Protein AF-A0A7S1CE15-F1 (afdb_monomer_lite)

Structure (mmCIF, N/CA/C/O backbone):
data_AF-A0A7S1CE15-F1
#
_entry.id   AF-A0A7S1CE15-F1
#
loop_
_atom_site.group_PDB
_atom_site.id
_atom_site.type_symbol
_atom_site.label_atom_id
_atom_site.label_alt_id
_atom_site.label_comp_id
_atom_site.label_asym_id
_atom_site.label_entity_id
_atom_site.label_seq_id
_atom_site.pdbx_PDB_ins_code
_atom_site.Cartn_x
_atom_site.Cartn_y
_atom_site.Cartn_z
_atom_site.occupancy
_atom_site.B_iso_or_equiv
_atom_site.auth_seq_id
_atom_site.auth_comp_id
_atom_site.auth_asym_id
_atom_site.auth_atom_id
_atom_site.pdbx_PDB_model_num
ATOM 1 N N . LEU A 1 1 ? -23.635 2.888 24.380 1.00 40.16 1 LEU A N 1
ATOM 2 C CA . LEU A 1 1 ? -22.365 2.913 23.641 1.00 40.16 1 LEU A CA 1
ATOM 3 C C . LEU A 1 1 ? -21.273 3.318 24.627 1.00 40.16 1 LEU A C 1
ATOM 5 O O . LEU A 1 1 ? -21.551 4.193 25.440 1.00 40.16 1 LEU A O 1
ATOM 9 N N . PRO A 1 2 ? -20.103 2.664 24.667 1.00 43.25 2 PRO A N 1
ATOM 10 C CA . PRO A 1 2 ? -18.943 3.210 25.354 1.00 43.25 2 PRO A CA 1
ATOM 11 C C . PRO A 1 2 ? -18.282 4.180 24.371 1.00 43.25 2 PRO A C 1
ATOM 13 O O . PRO A 1 2 ? -17.493 3.779 23.522 1.00 43.25 2 PRO A O 1
ATOM 16 N N . ASP A 1 3 ? -18.730 5.431 24.392 1.00 50.44 3 ASP A N 1
ATOM 17 C CA . ASP A 1 3 ? -18.381 6.410 23.368 1.00 50.44 3 ASP A CA 1
ATOM 18 C C . ASP A 1 3 ? -16.941 6.899 23.560 1.00 50.44 3 ASP A C 1
ATOM 20 O O . ASP A 1 3 ? -16.650 7.726 24.427 1.00 50.44 3 ASP A O 1
ATOM 24 N N . GLY A 1 4 ? -16.042 6.408 22.702 1.00 57.66 4 GLY A N 1
ATOM 25 C CA . GLY A 1 4 ? -14.847 7.153 22.318 1.00 57.66 4 GLY A CA 1
ATOM 26 C C . GLY A 1 4 ? -15.248 8.566 21.887 1.00 57.66 4 GLY A C 1
ATOM 27 O O . GLY A 1 4 ? -16.384 8.796 21.463 1.00 57.66 4 GLY A O 1
ATOM 28 N N . SER A 1 5 ? -14.348 9.537 22.069 1.00 67.44 5 SER A N 1
ATOM 29 C CA . SER A 1 5 ? -14.689 10.960 21.939 1.00 67.44 5 SER A CA 1
ATOM 30 C C . SER A 1 5 ? -15.532 11.239 20.676 1.00 67.44 5 SER A C 1
ATOM 32 O O . SER A 1 5 ? -15.203 10.734 19.598 1.00 67.44 5 SER A O 1
ATOM 34 N N . PRO A 1 6 ? -16.613 12.037 20.764 1.00 75.44 6 PRO A N 1
ATOM 35 C CA . PRO A 1 6 ? -17.570 12.209 19.664 1.00 75.44 6 PRO A CA 1
ATOM 36 C C . PRO A 1 6 ? -16.921 12.714 18.364 1.00 75.44 6 PRO A C 1
ATOM 38 O O . PRO A 1 6 ? -17.433 12.450 17.277 1.00 75.44 6 PRO A O 1
ATOM 41 N N . GLY A 1 7 ? -15.770 13.390 18.465 1.00 80.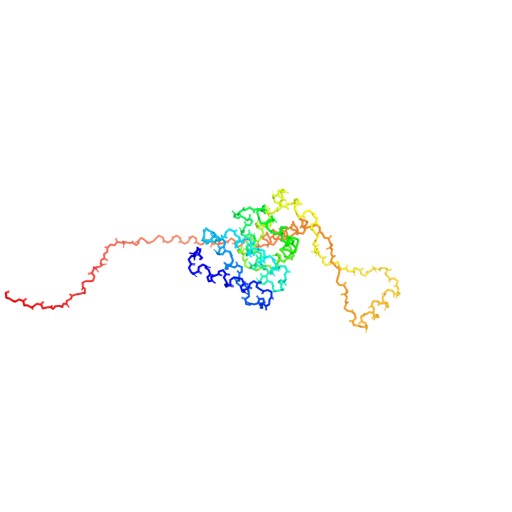44 7 GLY A N 1
ATOM 42 C CA . GLY A 1 7 ? -14.956 13.787 17.317 1.00 80.44 7 GLY A CA 1
ATOM 43 C C . GLY A 1 7 ? -14.315 12.606 16.582 1.00 80.44 7 GLY A C 1
ATOM 44 O O . GLY A 1 7 ? -14.410 12.538 15.360 1.00 80.44 7 GLY A O 1
ATOM 45 N N . VAL A 1 8 ? -13.725 11.643 17.299 1.00 83.44 8 VAL A N 1
ATOM 46 C CA . VAL A 1 8 ? -13.107 10.449 16.689 1.00 83.44 8 VAL A CA 1
ATOM 47 C C . VAL A 1 8 ? -14.162 9.615 15.966 1.00 83.44 8 VAL A C 1
ATOM 49 O O . VAL A 1 8 ? -13.962 9.247 14.812 1.00 83.44 8 VAL A O 1
ATOM 52 N N . SER A 1 9 ? -15.330 9.413 16.576 1.00 83.50 9 SER A N 1
ATOM 53 C CA . SER A 1 9 ? -16.442 8.690 15.945 1.00 83.50 9 SER A CA 1
ATOM 54 C C . SER A 1 9 ? -16.933 9.361 14.652 1.00 83.50 9 SER A C 1
ATOM 56 O O . SER A 1 9 ? -17.294 8.677 13.695 1.00 83.50 9 SER A O 1
ATOM 58 N N . ALA A 1 10 ? -16.924 10.696 14.579 1.00 87.12 10 ALA A N 1
ATOM 59 C CA . ALA A 1 10 ? -17.257 11.419 13.351 1.00 87.12 10 ALA A CA 1
ATOM 60 C C . ALA A 1 10 ? -16.182 11.248 12.263 1.00 87.12 10 ALA A C 1
ATOM 62 O O . ALA A 1 10 ? -16.521 11.065 11.093 1.00 87.12 10 ALA A O 1
ATOM 63 N N . LEU A 1 11 ? -14.901 11.266 12.644 1.00 89.06 11 LEU A N 1
ATOM 64 C CA . LEU A 1 11 ? -13.782 11.052 11.724 1.00 89.06 11 LEU A CA 1
ATOM 65 C C . LEU A 1 11 ? -13.752 9.621 11.171 1.00 89.06 11 LEU A C 1
ATOM 67 O O . LEU A 1 11 ? -13.510 9.450 9.980 1.00 89.06 11 LEU A O 1
ATOM 71 N N . VAL A 1 12 ? -14.062 8.613 11.992 1.00 88.38 12 VAL A N 1
ATOM 72 C CA . VAL A 1 12 ? -14.203 7.216 11.541 1.00 88.38 12 VAL A CA 1
ATOM 73 C C . VAL A 1 12 ? -15.294 7.108 10.479 1.00 88.38 12 VAL A C 1
ATOM 75 O O . VAL A 1 12 ? -15.040 6.594 9.395 1.00 88.38 12 VAL A O 1
ATOM 78 N N . ARG A 1 13 ? -16.477 7.684 10.725 1.00 88.75 13 ARG A N 1
ATOM 79 C CA . ARG A 1 13 ? -17.574 7.688 9.740 1.00 88.75 13 ARG A CA 1
ATOM 80 C C . ARG A 1 13 ? -17.209 8.424 8.452 1.00 88.75 13 ARG A C 1
ATOM 82 O O . ARG A 1 13 ? -17.647 8.029 7.375 1.00 88.75 13 ARG A O 1
ATOM 89 N N . ALA A 1 14 ? -16.429 9.500 8.550 1.00 89.50 14 ALA A N 1
ATOM 90 C CA . ALA A 1 14 ? -15.925 10.206 7.377 1.00 89.50 14 ALA A CA 1
ATOM 91 C C . ALA A 1 14 ? -14.937 9.336 6.585 1.00 89.50 14 ALA A C 1
ATOM 93 O O . ALA A 1 14 ? -15.037 9.273 5.362 1.00 89.50 14 ALA A O 1
ATOM 94 N N . ALA A 1 15 ? -14.027 8.632 7.264 1.00 90.38 15 ALA A N 1
ATOM 95 C CA . ALA A 1 15 ? -13.105 7.698 6.626 1.00 90.38 15 ALA A CA 1
ATOM 96 C C . ALA A 1 15 ? -13.857 6.551 5.934 1.00 90.38 15 ALA A C 1
ATOM 98 O O . ALA A 1 15 ? -13.608 6.293 4.761 1.00 90.38 15 ALA A O 1
ATOM 99 N N . GLU A 1 16 ? -14.827 5.926 6.604 1.00 90.06 16 GLU A N 1
ATOM 100 C CA . GLU A 1 16 ? -15.683 4.885 6.016 1.00 90.06 16 GLU A CA 1
ATOM 101 C C . GLU A 1 16 ? -16.404 5.380 4.757 1.00 90.06 16 GLU A C 1
ATOM 103 O O . GLU A 1 16 ? -16.381 4.706 3.728 1.00 90.06 16 GLU A O 1
ATOM 108 N N . ALA A 1 17 ? -16.987 6.582 4.806 1.00 89.44 17 ALA A N 1
ATOM 109 C CA . ALA A 1 17 ? -17.670 7.167 3.659 1.00 89.44 17 ALA A CA 1
ATOM 110 C C . ALA A 1 17 ? -16.717 7.429 2.484 1.00 89.44 17 ALA A C 1
ATOM 112 O O . ALA A 1 17 ? -17.087 7.171 1.346 1.00 89.44 17 ALA A O 1
ATOM 113 N N . LEU A 1 18 ? -15.500 7.920 2.740 1.00 90.56 18 LEU A N 1
ATOM 114 C CA . LEU A 1 18 ? -14.502 8.188 1.697 1.00 90.56 18 LEU A CA 1
ATOM 115 C C . LEU A 1 18 ? -13.893 6.910 1.105 1.00 90.56 18 LEU A C 1
ATOM 117 O O . LEU A 1 18 ? -13.485 6.905 -0.055 1.00 90.56 18 LEU A O 1
ATOM 121 N N . LEU A 1 19 ? -13.821 5.835 1.891 1.00 90.31 19 LEU A N 1
ATOM 122 C CA . LEU A 1 19 ? -13.321 4.534 1.450 1.00 90.31 19 LEU A CA 1
ATOM 123 C C . LEU A 1 19 ? -14.379 3.705 0.707 1.00 90.31 19 LEU A C 1
ATOM 125 O O . LEU A 1 19 ? -14.021 2.720 0.061 1.00 90.31 19 LEU A O 1
ATOM 129 N N . ASP A 1 20 ? -15.654 4.102 0.747 1.00 88.50 20 ASP A N 1
ATOM 130 C CA . ASP A 1 20 ? -16.732 3.439 0.011 1.00 88.50 20 ASP A CA 1
ATOM 131 C C . ASP A 1 20 ? -16.433 3.446 -1.502 1.00 88.50 20 ASP A C 1
ATOM 133 O O . ASP A 1 20 ? -16.279 4.529 -2.075 1.00 88.50 20 ASP A O 1
ATOM 137 N N . PRO A 1 21 ? -16.370 2.280 -2.183 1.00 83.69 21 PRO A N 1
ATOM 138 C CA . PRO A 1 21 ? -16.185 2.156 -3.634 1.00 83.69 21 PRO A CA 1
ATOM 139 C C . PRO A 1 21 ? -17.112 3.036 -4.490 1.00 83.69 21 PRO A C 1
ATOM 141 O O . PRO A 1 21 ? -16.742 3.406 -5.604 1.00 83.69 21 PRO A O 1
ATOM 144 N N . ALA A 1 22 ? -18.300 3.390 -3.990 1.00 85.50 22 ALA A N 1
ATOM 145 C CA . ALA A 1 22 ? -19.258 4.251 -4.677 1.00 85.50 22 ALA A CA 1
ATOM 146 C C . ALA A 1 22 ? -18.824 5.728 -4.745 1.00 85.50 22 ALA A C 1
ATOM 148 O O . ALA A 1 22 ? -19.318 6.466 -5.600 1.00 85.50 22 ALA A O 1
ATOM 149 N N . GLN A 1 23 ? -17.907 6.173 -3.878 1.00 88.06 23 GLN A N 1
ATOM 150 C CA . GLN A 1 23 ? -17.351 7.526 -3.945 1.00 88.06 23 GLN A CA 1
ATOM 151 C C . GLN A 1 23 ? -16.351 7.679 -5.091 1.00 88.06 23 GLN A C 1
ATOM 153 O O . GLN A 1 23 ? -15.665 6.730 -5.484 1.00 88.06 23 GLN A O 1
ATOM 158 N N . SER A 1 24 ? -16.230 8.901 -5.612 1.00 87.88 24 SER A N 1
ATOM 159 C CA . SER A 1 24 ? -15.259 9.216 -6.661 1.00 87.88 24 SER A CA 1
ATOM 160 C C . SER A 1 24 ? -13.823 9.178 -6.127 1.00 87.88 24 SER A C 1
ATOM 162 O O . SER A 1 24 ? -13.561 9.573 -4.992 1.00 87.88 24 SER A O 1
ATOM 164 N N . ASP A 1 25 ? -12.873 8.745 -6.964 1.00 87.19 25 ASP A N 1
ATOM 165 C CA . ASP A 1 25 ? -11.451 8.699 -6.582 1.00 87.19 25 ASP A CA 1
ATOM 166 C C . ASP A 1 25 ? -10.909 10.077 -6.172 1.00 87.19 25 ASP A C 1
ATOM 168 O O . ASP A 1 25 ? -10.082 10.168 -5.272 1.00 87.19 25 ASP A O 1
ATOM 172 N N . VAL A 1 26 ? -11.419 11.145 -6.794 1.00 86.62 26 VAL A N 1
ATOM 173 C CA . VAL A 1 26 ? -11.046 12.535 -6.487 1.00 86.62 26 VAL A CA 1
ATOM 174 C C . VAL A 1 26 ? -11.489 12.928 -5.077 1.00 86.62 26 VAL A C 1
ATOM 176 O O . VAL A 1 26 ? -10.737 13.562 -4.346 1.00 86.62 26 VAL A O 1
ATOM 179 N N . ALA A 1 27 ? -12.696 12.531 -4.657 1.00 84.00 27 ALA A N 1
ATOM 180 C CA . ALA A 1 27 ? -13.169 12.813 -3.303 1.00 84.00 27 ALA A CA 1
ATOM 181 C C . ALA A 1 27 ? -12.346 12.058 -2.245 1.00 84.00 27 ALA A C 1
ATOM 183 O O . ALA A 1 27 ? -12.121 12.573 -1.152 1.00 84.00 27 ALA A O 1
ATOM 184 N N . ALA A 1 28 ? -11.875 10.856 -2.582 1.00 87.56 28 ALA A N 1
ATOM 185 C CA . ALA A 1 28 ? -11.118 9.990 -1.687 1.00 87.56 28 ALA A CA 1
ATOM 186 C C . ALA A 1 28 ? -9.602 10.264 -1.673 1.00 87.56 28 ALA A C 1
ATOM 188 O O . ALA A 1 28 ? -8.892 9.643 -0.885 1.00 87.56 28 ALA A O 1
ATOM 189 N N . GLU A 1 29 ? -9.077 11.175 -2.499 1.00 85.25 29 GLU A N 1
ATOM 190 C CA . GLU A 1 29 ? -7.630 11.370 -2.690 1.00 85.25 29 GLU A CA 1
ATOM 191 C C . GLU A 1 29 ? -6.873 11.620 -1.372 1.00 85.25 29 GLU A C 1
ATOM 193 O O . GLU A 1 29 ? -5.793 11.075 -1.146 1.00 85.25 29 GLU A O 1
ATOM 198 N N . TYR A 1 30 ? -7.476 12.358 -0.437 1.00 84.44 30 TYR A N 1
ATOM 199 C CA . TYR A 1 30 ? -6.891 12.632 0.882 1.00 84.44 30 TYR A CA 1
ATOM 200 C C . TYR A 1 30 ? -7.336 11.666 1.989 1.00 84.44 30 TYR A C 1
ATOM 202 O O . TYR A 1 30 ? -6.909 11.815 3.137 1.00 84.44 30 TYR A O 1
ATOM 210 N N . ALA A 1 31 ? -8.145 10.653 1.665 1.00 89.56 31 ALA A N 1
ATOM 211 C CA . ALA A 1 31 ? -8.621 9.666 2.632 1.00 89.56 31 ALA A CA 1
ATOM 212 C C . ALA A 1 31 ? -7.459 8.913 3.292 1.00 89.56 31 ALA A C 1
ATOM 214 O O . ALA A 1 31 ? -7.523 8.631 4.485 1.00 89.56 31 ALA A O 1
ATOM 215 N N . GLY A 1 32 ? -6.362 8.670 2.563 1.00 88.12 32 GLY A N 1
ATOM 216 C CA . GLY A 1 32 ? -5.171 8.025 3.115 1.00 88.12 32 GLY A CA 1
ATOM 217 C C . GLY A 1 32 ? -4.585 8.777 4.314 1.00 88.12 32 GLY A C 1
ATOM 218 O O . GLY A 1 32 ? -4.336 8.182 5.360 1.00 88.12 32 GLY A O 1
ATOM 219 N N . LYS A 1 33 ? -4.457 10.106 4.228 1.00 89.00 33 LYS A N 1
ATOM 220 C CA . LYS A 1 33 ? -3.941 10.925 5.340 1.00 89.00 33 LYS A CA 1
ATOM 221 C C . LYS A 1 33 ? -4.862 10.891 6.560 1.00 89.00 33 LYS A C 1
ATOM 223 O O . LYS A 1 33 ? -4.370 10.831 7.684 1.00 89.00 33 LYS A O 1
ATOM 228 N N . LEU A 1 34 ? -6.180 10.893 6.343 1.00 90.75 34 LEU A N 1
ATOM 229 C CA . LEU A 1 34 ? -7.163 10.770 7.422 1.00 90.75 34 LEU A CA 1
ATOM 230 C C . LEU A 1 34 ? -7.070 9.402 8.108 1.00 90.75 34 LEU A C 1
ATOM 232 O O . LEU A 1 34 ? -6.983 9.344 9.332 1.00 90.75 34 LEU A O 1
ATOM 236 N N . VAL A 1 35 ? -7.049 8.318 7.328 1.00 90.44 35 VAL A N 1
ATOM 237 C CA . VAL A 1 35 ? -6.892 6.954 7.853 1.00 90.44 35 VAL A CA 1
ATOM 238 C C . VAL A 1 35 ? -5.596 6.858 8.648 1.00 90.44 35 VAL A C 1
ATOM 240 O O . VAL A 1 35 ? -5.619 6.422 9.793 1.00 90.44 35 VAL A O 1
ATOM 243 N N . LEU A 1 36 ? -4.477 7.335 8.100 1.00 89.81 36 LEU A N 1
ATOM 244 C CA . LEU A 1 36 ? -3.193 7.293 8.792 1.00 89.81 36 LEU A CA 1
ATOM 245 C C . LEU A 1 36 ? -3.217 8.075 10.110 1.00 89.81 36 LEU A C 1
ATOM 247 O O . LEU A 1 36 ? -2.713 7.579 11.117 1.00 89.81 36 LEU A O 1
ATOM 251 N N . ALA A 1 37 ? -3.821 9.265 10.134 1.00 88.44 37 ALA A N 1
ATOM 252 C CA . ALA A 1 37 ? -3.972 10.046 11.359 1.00 88.44 37 ALA A CA 1
ATOM 253 C C . ALA A 1 37 ? -4.819 9.304 12.406 1.00 88.44 37 ALA A C 1
ATOM 255 O O . ALA A 1 37 ? -4.443 9.260 13.575 1.00 88.44 37 ALA A O 1
ATOM 256 N N . LEU A 1 38 ? -5.912 8.657 11.991 1.00 87.69 38 LEU A N 1
ATOM 257 C CA . LEU A 1 38 ? -6.743 7.847 12.884 1.00 87.69 38 LEU A CA 1
ATOM 258 C C . LEU A 1 38 ? -5.974 6.656 13.464 1.00 87.69 38 LEU A C 1
ATOM 260 O O . LEU A 1 38 ? -6.040 6.424 14.668 1.00 87.69 38 LEU A O 1
ATOM 264 N N . VAL A 1 39 ? -5.203 5.940 12.641 1.00 85.94 39 VAL A N 1
ATOM 265 C CA . VAL A 1 39 ? -4.422 4.786 13.113 1.00 85.94 39 VAL A CA 1
ATOM 266 C C . VAL A 1 39 ? -3.254 5.201 14.006 1.00 85.94 39 VAL A C 1
ATOM 268 O O . VAL A 1 39 ? -2.939 4.504 14.958 1.00 85.94 39 VAL A O 1
ATOM 271 N N . THR A 1 40 ? -2.598 6.325 13.733 1.00 83.50 40 THR A N 1
ATOM 272 C CA . THR A 1 40 ? -1.384 6.712 14.476 1.00 83.50 40 THR A CA 1
ATOM 273 C C . THR A 1 40 ? -1.666 7.537 15.724 1.00 83.50 40 THR A C 1
ATOM 275 O O . THR A 1 40 ? -0.926 7.428 16.696 1.00 83.50 40 THR A O 1
ATOM 278 N N . GLN A 1 41 ? -2.713 8.365 15.714 1.00 85.06 41 GLN A N 1
ATOM 279 C CA . GLN A 1 41 ? -2.989 9.322 16.793 1.00 85.06 41 GLN A CA 1
ATOM 280 C C . GLN A 1 41 ? -4.226 8.962 17.613 1.00 85.06 41 GLN A C 1
ATOM 282 O O . GLN A 1 41 ? -4.358 9.425 18.743 1.00 85.06 41 GLN A O 1
ATOM 287 N N . ALA A 1 42 ? -5.142 8.164 17.059 1.00 81.56 42 ALA A N 1
ATOM 288 C CA . ALA A 1 42 ? -6.400 7.817 17.714 1.00 81.56 42 ALA A CA 1
ATOM 289 C C . ALA A 1 42 ? -6.576 6.310 17.949 1.00 81.56 42 ALA A C 1
ATOM 291 O O . ALA A 1 42 ? -7.644 5.922 18.413 1.00 81.56 42 ALA A O 1
ATOM 292 N N . ALA A 1 43 ? -5.563 5.470 17.692 1.00 78.38 43 ALA A N 1
ATOM 293 C CA . ALA A 1 43 ? -5.665 4.016 17.872 1.00 78.38 43 ALA A CA 1
ATOM 294 C C . ALA A 1 43 ? -6.165 3.613 19.266 1.00 78.38 43 ALA A C 1
ATOM 296 O O . ALA A 1 43 ? -7.070 2.791 19.360 1.00 78.38 43 ALA A O 1
ATOM 297 N N . ASP A 1 44 ? -5.661 4.245 20.330 1.00 81.69 44 ASP A N 1
ATOM 298 C CA . ASP A 1 44 ? -6.069 3.942 21.712 1.00 81.69 44 ASP A CA 1
ATOM 299 C C . ASP A 1 44 ? -7.534 4.306 22.010 1.00 81.69 44 ASP A C 1
ATOM 301 O O . ASP A 1 44 ? -8.143 3.781 22.942 1.00 81.69 44 ASP A O 1
ATOM 305 N N . ALA A 1 45 ? -8.106 5.226 21.229 1.00 81.00 45 ALA A N 1
ATOM 306 C CA . ALA A 1 45 ? -9.494 5.658 21.347 1.00 81.00 45 ALA A CA 1
ATOM 307 C C . ALA A 1 45 ? -10.446 4.863 20.438 1.00 81.00 45 ALA A C 1
ATOM 309 O O . ALA A 1 45 ? -11.664 5.043 20.533 1.00 81.00 45 ALA A O 1
ATOM 310 N N . LEU A 1 46 ? -9.913 4.018 19.549 1.00 79.44 46 LEU A N 1
ATOM 311 C CA . LEU A 1 46 ? -10.698 3.199 18.638 1.00 79.44 46 LEU A CA 1
ATOM 312 C C . LEU A 1 46 ? -11.018 1.837 19.271 1.00 79.44 46 LEU A C 1
ATOM 314 O O . LEU A 1 46 ? -10.166 1.226 19.916 1.00 79.44 46 LEU A O 1
ATOM 318 N N . PRO A 1 47 ? -12.236 1.314 19.060 1.00 81.38 47 PRO A N 1
ATOM 319 C CA . PRO A 1 47 ? -12.531 -0.082 19.349 1.00 81.38 47 PRO A CA 1
ATOM 320 C C . PRO A 1 47 ? -11.585 -1.021 18.583 1.00 81.38 47 PRO A C 1
ATOM 322 O O . PRO A 1 47 ? -11.204 -0.744 17.442 1.00 81.38 47 PRO A O 1
ATOM 325 N N . ALA A 1 48 ? -11.224 -2.149 19.201 1.00 78.81 48 ALA A N 1
ATOM 326 C CA . ALA A 1 48 ? -10.224 -3.079 18.665 1.00 78.81 48 ALA A CA 1
ATOM 327 C C . ALA A 1 48 ? -10.585 -3.668 17.285 1.00 78.81 48 ALA A C 1
ATOM 329 O O . ALA A 1 48 ? -9.702 -4.072 16.534 1.00 78.81 48 ALA A O 1
ATOM 330 N N . ASP A 1 49 ? -11.872 -3.719 16.949 1.00 84.31 49 ASP A N 1
ATOM 331 C CA . ASP A 1 49 ? -12.422 -4.211 15.685 1.00 84.31 49 ASP A CA 1
ATOM 332 C C . ASP A 1 49 ? -12.462 -3.148 14.574 1.00 84.31 49 ASP 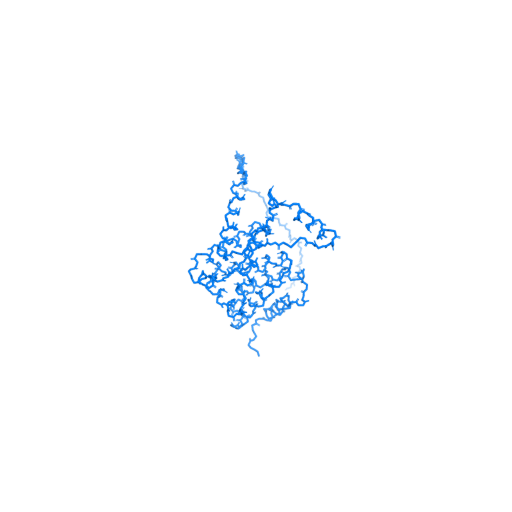A C 1
ATOM 334 O O . ASP A 1 49 ? -12.376 -3.488 13.392 1.00 84.31 49 ASP A O 1
ATOM 338 N N . VAL A 1 50 ? -12.528 -1.863 14.932 1.00 86.56 50 VAL A N 1
ATOM 339 C CA . VAL A 1 50 ? -12.636 -0.757 13.965 1.00 86.56 50 VAL A CA 1
ATOM 340 C C . VAL A 1 50 ? -11.340 -0.568 13.183 1.00 86.56 50 VAL A C 1
ATOM 342 O O . VAL A 1 50 ? -11.374 -0.315 11.980 1.00 86.56 50 VAL A O 1
ATOM 345 N N . LEU A 1 51 ? -10.187 -0.720 13.837 1.00 85.88 51 LEU A N 1
ATOM 346 C CA . LEU A 1 51 ? -8.895 -0.525 13.185 1.00 85.88 51 LEU A CA 1
ATOM 347 C C . LEU A 1 51 ? -8.649 -1.549 12.052 1.00 85.88 51 LEU A C 1
ATOM 349 O O . LEU A 1 51 ? -8.421 -1.115 10.919 1.00 85.88 51 LEU A O 1
ATOM 353 N N . PRO A 1 52 ? -8.741 -2.877 12.281 1.00 89.88 52 PRO A N 1
ATOM 354 C CA . PRO A 1 52 ? -8.628 -3.860 11.205 1.00 89.88 52 PRO A CA 1
ATOM 355 C C . PRO A 1 52 ? -9.656 -3.645 10.091 1.00 89.88 52 PRO A C 1
ATOM 357 O O . PRO A 1 52 ? -9.290 -3.705 8.919 1.00 89.88 52 PRO A O 1
ATOM 360 N N . ALA A 1 53 ? -10.912 -3.329 10.431 1.00 90.94 53 ALA A N 1
ATOM 361 C CA . ALA A 1 53 ? -11.961 -3.074 9.443 1.00 90.94 53 ALA A CA 1
ATOM 362 C C . ALA A 1 53 ? -11.635 -1.864 8.549 1.00 90.94 53 ALA A C 1
ATOM 364 O O . ALA A 1 53 ? -11.796 -1.926 7.329 1.00 90.94 53 ALA A O 1
ATOM 365 N N . MET A 1 54 ? -11.106 -0.785 9.129 1.00 91.38 54 MET A N 1
ATOM 366 C CA . MET A 1 54 ? -10.692 0.404 8.383 1.00 91.38 54 MET A CA 1
ATOM 367 C C . MET A 1 54 ? -9.500 0.115 7.460 1.00 91.38 54 MET A C 1
ATOM 369 O O . MET A 1 54 ? -9.482 0.576 6.319 1.00 91.38 54 MET A O 1
ATOM 373 N N . LEU A 1 55 ? -8.523 -0.679 7.912 1.00 92.19 55 LEU A N 1
ATOM 374 C CA . LEU A 1 55 ? -7.391 -1.097 7.076 1.00 92.19 55 LEU A CA 1
ATOM 375 C C . LEU A 1 55 ? -7.828 -2.005 5.923 1.00 92.19 55 LEU A C 1
ATOM 377 O O . LEU A 1 55 ? -7.346 -1.850 4.802 1.00 92.19 55 LEU A O 1
ATOM 381 N N . GLN A 1 56 ? -8.773 -2.911 6.169 1.00 94.25 56 GLN A N 1
ATOM 382 C CA . GLN A 1 56 ? -9.369 -3.745 5.126 1.00 94.25 56 GLN A CA 1
ATOM 383 C C . GLN A 1 56 ? -10.145 -2.898 4.112 1.00 94.25 56 GLN A C 1
ATOM 385 O O . GLN A 1 56 ? -9.969 -3.078 2.909 1.00 94.25 56 GLN A O 1
ATOM 390 N N . ALA A 1 57 ? -10.933 -1.919 4.567 1.00 93.44 57 ALA A N 1
ATOM 391 C CA . ALA A 1 57 ? -11.623 -0.981 3.683 1.00 93.44 57 ALA A CA 1
ATOM 392 C C . ALA A 1 57 ? -10.633 -0.160 2.838 1.00 93.44 57 ALA A C 1
ATOM 394 O O . ALA A 1 57 ? -10.809 -0.035 1.625 1.00 93.44 57 ALA A O 1
ATOM 395 N N . ALA A 1 58 ? -9.545 0.329 3.442 1.00 94.56 58 ALA A N 1
ATOM 396 C CA . ALA A 1 58 ? -8.477 1.025 2.727 1.00 94.56 58 ALA A CA 1
ATOM 397 C C . ALA A 1 58 ? -7.790 0.119 1.693 1.00 94.56 58 ALA A C 1
ATOM 399 O O . ALA A 1 58 ? -7.499 0.565 0.582 1.00 94.56 58 ALA A O 1
ATOM 400 N N . GLY A 1 59 ? -7.577 -1.158 2.020 1.00 95.12 59 GLY A N 1
ATOM 401 C CA . GLY A 1 59 ? -6.973 -2.143 1.122 1.00 95.12 59 GLY A CA 1
ATOM 402 C C . GLY A 1 59 ? -7.882 -2.474 -0.060 1.00 95.12 59 GLY A C 1
ATOM 403 O O . GLY A 1 59 ? -7.433 -2.474 -1.205 1.00 95.12 59 GLY A O 1
ATOM 404 N N . ALA A 1 60 ? -9.176 -2.669 0.195 1.00 94.81 60 ALA A N 1
ATOM 405 C CA . ALA A 1 60 ? -10.182 -2.876 -0.841 1.00 94.81 60 ALA A CA 1
ATOM 406 C C . ALA A 1 60 ? -10.293 -1.650 -1.758 1.00 94.81 60 ALA A C 1
ATOM 408 O O . ALA A 1 60 ? -10.313 -1.781 -2.987 1.00 94.81 60 ALA A O 1
ATOM 409 N N . ARG A 1 61 ? -10.283 -0.444 -1.176 1.00 94.31 61 ARG A N 1
ATOM 410 C CA . ARG A 1 61 ? -10.300 0.796 -1.951 1.00 94.31 61 ARG A CA 1
ATOM 411 C C . ARG A 1 61 ? -9.050 0.918 -2.817 1.00 94.31 61 ARG A C 1
ATOM 413 O O . ARG A 1 61 ? -9.190 1.165 -4.011 1.00 94.31 61 ARG A O 1
ATOM 420 N N . LEU A 1 62 ? -7.861 0.659 -2.269 1.00 95.19 62 LEU A N 1
ATOM 421 C CA . LEU A 1 62 ? -6.594 0.664 -3.009 1.00 95.19 62 LEU A CA 1
ATOM 422 C C . LEU A 1 62 ? -6.590 -0.352 -4.160 1.00 95.19 62 LEU A C 1
ATOM 424 O O . LEU A 1 62 ? -6.171 -0.022 -5.269 1.00 95.19 62 LEU A O 1
ATOM 428 N N . ALA A 1 63 ? -7.106 -1.562 -3.935 1.00 93.81 63 ALA A N 1
ATOM 429 C CA . ALA A 1 63 ? -7.223 -2.583 -4.974 1.00 93.81 63 ALA A CA 1
ATOM 430 C C . ALA A 1 63 ? -8.072 -2.104 -6.169 1.00 93.81 63 ALA A C 1
ATOM 432 O O . ALA A 1 63 ? -7.735 -2.380 -7.323 1.00 93.81 63 ALA A O 1
ATOM 433 N N . SER A 1 64 ? -9.145 -1.354 -5.898 1.00 93.50 64 SER A N 1
ATOM 434 C CA . SER A 1 64 ? -10.065 -0.827 -6.918 1.00 93.50 64 SER A CA 1
ATOM 435 C C . SER A 1 64 ? -9.679 0.542 -7.502 1.00 93.50 64 SER A C 1
ATOM 437 O O . SER A 1 64 ? -10.208 0.919 -8.551 1.00 93.50 64 SER A O 1
ATOM 439 N N . ALA A 1 65 ? -8.761 1.269 -6.855 1.00 93.12 65 ALA A N 1
ATOM 440 C CA . ALA A 1 65 ? -8.391 2.636 -7.210 1.00 93.12 65 ALA A CA 1
ATOM 441 C C . ALA A 1 65 ? -7.829 2.727 -8.636 1.00 93.12 65 ALA A C 1
ATOM 443 O O . ALA A 1 65 ? -7.019 1.892 -9.068 1.00 93.12 65 ALA A O 1
ATOM 444 N N . ARG A 1 66 ? -8.255 3.756 -9.374 1.00 90.00 66 ARG A N 1
ATOM 445 C CA . ARG A 1 66 ? -7.819 4.016 -10.756 1.00 90.00 66 ARG A CA 1
ATOM 446 C C . ARG A 1 66 ? -6.961 5.267 -10.860 1.00 90.00 66 ARG A C 1
ATOM 448 O O . ARG A 1 66 ? -6.089 5.320 -11.720 1.00 90.00 66 ARG A O 1
ATOM 455 N N . LEU A 1 67 ? -7.205 6.255 -10.004 1.00 91.69 67 LEU A N 1
ATOM 456 C CA . LEU A 1 67 ? -6.402 7.469 -9.937 1.00 91.69 67 LEU A CA 1
ATOM 457 C C . LEU A 1 67 ? -5.049 7.190 -9.260 1.00 91.69 67 LEU A C 1
ATOM 459 O O . LEU A 1 67 ? -5.004 6.583 -8.184 1.00 91.69 67 LEU A O 1
ATOM 463 N N . SER A 1 68 ? -3.957 7.678 -9.859 1.00 90.75 68 SER A N 1
ATOM 464 C CA . SER A 1 68 ? -2.610 7.549 -9.280 1.00 90.75 68 SER A CA 1
ATOM 465 C C . SER A 1 68 ? -2.516 8.229 -7.907 1.00 90.75 68 SER A C 1
ATOM 467 O O . SER A 1 68 ? -2.073 7.598 -6.952 1.00 90.75 68 SER A O 1
ATOM 469 N N . GLY A 1 69 ? -3.075 9.437 -7.751 1.00 91.81 69 GLY A N 1
ATOM 470 C CA . GLY A 1 69 ? -3.069 10.165 -6.472 1.00 91.81 69 GLY A CA 1
ATOM 471 C C . GLY A 1 69 ? -3.724 9.395 -5.317 1.00 91.81 69 GLY A C 1
ATOM 472 O O . GLY A 1 69 ? -3.143 9.275 -4.238 1.00 91.81 69 GLY A O 1
ATOM 473 N N . LEU A 1 70 ? -4.887 8.772 -5.551 1.00 93.19 70 LEU A N 1
ATOM 474 C CA . LEU A 1 70 ? -5.535 7.915 -4.550 1.00 93.19 70 LEU A CA 1
ATOM 475 C C . LEU A 1 70 ? -4.709 6.653 -4.260 1.00 93.19 70 LEU A C 1
ATOM 477 O O . LEU A 1 70 ? -4.556 6.263 -3.102 1.00 93.19 70 LEU A O 1
ATOM 481 N N . THR A 1 71 ? -4.174 6.023 -5.310 1.00 95.06 71 THR A N 1
ATOM 482 C CA . THR A 1 71 ? -3.320 4.832 -5.192 1.00 95.06 71 THR A CA 1
ATOM 483 C C . THR A 1 71 ? -2.107 5.138 -4.319 1.00 95.06 71 THR A C 1
ATOM 485 O O . THR A 1 71 ? -1.846 4.408 -3.364 1.00 95.06 71 THR A O 1
ATOM 488 N N . GLN A 1 72 ? -1.411 6.242 -4.587 1.00 95.06 72 GLN A N 1
ATOM 489 C CA . GLN A 1 72 ? -0.284 6.720 -3.797 1.00 95.06 72 GLN A CA 1
ATOM 490 C C . GLN A 1 72 ? -0.697 7.016 -2.355 1.00 95.06 72 GLN A C 1
ATOM 492 O O . GLN A 1 72 ? -0.084 6.494 -1.430 1.00 95.06 72 GLN A O 1
ATOM 497 N N . SER A 1 73 ? -1.757 7.802 -2.156 1.00 95.12 73 SER A N 1
ATOM 498 C CA . SER A 1 73 ? -2.243 8.206 -0.832 1.00 95.12 73 SER A CA 1
ATOM 499 C C . SER A 1 73 ? -2.541 7.006 0.069 1.00 95.12 73 SER A C 1
ATOM 501 O O . SER A 1 73 ? -2.067 6.952 1.204 1.00 95.12 73 SER A O 1
ATOM 503 N N . LEU A 1 74 ? -3.254 5.998 -0.445 1.00 95.81 74 LEU A N 1
ATOM 504 C CA . LEU A 1 74 ? -3.545 4.766 0.295 1.00 95.81 74 LEU A CA 1
ATOM 505 C C . LEU A 1 74 ? -2.306 3.879 0.454 1.00 95.81 74 LEU A C 1
ATOM 507 O O . LEU A 1 74 ? -2.122 3.271 1.507 1.00 95.81 74 LEU A O 1
ATOM 511 N N . THR A 1 75 ? -1.424 3.832 -0.545 1.00 96.50 75 THR A N 1
ATOM 512 C CA . THR A 1 75 ? -0.155 3.096 -0.441 1.00 96.50 75 THR A CA 1
ATOM 513 C C . THR A 1 75 ? 0.739 3.680 0.655 1.00 96.50 75 THR A C 1
ATOM 515 O O . THR A 1 75 ? 1.307 2.921 1.438 1.00 96.50 75 THR A O 1
ATOM 518 N N . CYS A 1 76 ? 0.801 5.009 0.793 1.00 95.94 76 CYS A N 1
ATOM 519 C CA . CYS A 1 76 ? 1.519 5.686 1.874 1.00 95.94 76 CYS A CA 1
ATOM 520 C C . CYS A 1 76 ? 1.008 5.281 3.263 1.00 95.94 76 CYS A C 1
ATOM 522 O O . CYS A 1 76 ? 1.812 5.188 4.191 1.00 95.94 76 CYS A O 1
ATOM 524 N N . VAL A 1 77 ? -0.294 4.998 3.418 1.00 95.69 77 VAL A N 1
ATOM 525 C CA . VAL A 1 77 ? -0.847 4.478 4.681 1.00 95.69 77 VAL A CA 1
ATOM 526 C C . VAL A 1 77 ? -0.201 3.144 5.022 1.00 95.69 77 VAL A C 1
ATOM 528 O O . VAL A 1 77 ? 0.400 3.007 6.085 1.00 95.69 77 VAL A O 1
ATOM 531 N N . PHE A 1 78 ? -0.262 2.175 4.107 1.00 96.56 78 PHE A N 1
ATOM 532 C CA . PHE A 1 78 ? 0.320 0.852 4.333 1.00 96.56 78 PHE A CA 1
ATOM 533 C C . PHE A 1 78 ? 1.838 0.914 4.502 1.00 96.56 78 PHE A C 1
ATOM 535 O O . PHE A 1 78 ? 2.373 0.253 5.387 1.00 96.56 78 PHE A O 1
ATOM 542 N N . ALA A 1 79 ? 2.530 1.753 3.730 1.00 96.81 79 ALA A N 1
ATOM 543 C CA . ALA A 1 79 ? 3.961 1.988 3.883 1.00 96.81 79 ALA A CA 1
ATOM 544 C C . ALA A 1 79 ? 4.311 2.512 5.277 1.00 96.81 79 ALA A C 1
ATOM 546 O O . ALA A 1 79 ? 5.196 1.967 5.934 1.00 96.81 79 ALA A O 1
ATOM 547 N N . SER A 1 80 ? 3.584 3.522 5.756 1.00 95.38 80 SER A N 1
ATOM 548 C CA . SER A 1 80 ? 3.777 4.064 7.098 1.00 95.38 80 SER A CA 1
ATOM 549 C C . SER A 1 80 ? 3.535 3.011 8.177 1.00 95.38 80 SER A C 1
ATOM 551 O O . SER A 1 80 ? 4.349 2.881 9.091 1.00 95.38 80 SER A O 1
ATOM 553 N N . LEU A 1 81 ? 2.472 2.211 8.052 1.00 93.94 81 LEU A N 1
ATOM 554 C CA . LEU A 1 81 ? 2.143 1.159 9.016 1.00 93.94 81 LEU A CA 1
ATOM 555 C C . LEU A 1 81 ? 3.176 0.037 9.034 1.00 93.94 81 LEU A C 1
ATOM 557 O O . LEU A 1 81 ? 3.604 -0.366 10.109 1.00 93.94 81 LEU A O 1
ATOM 561 N N . VAL A 1 82 ? 3.641 -0.414 7.869 1.00 95.50 82 VAL A N 1
ATOM 562 C CA . VAL A 1 82 ? 4.705 -1.424 7.772 1.00 95.50 82 VAL A CA 1
ATOM 563 C C . VAL A 1 82 ? 5.980 -0.937 8.467 1.00 95.50 82 VAL A C 1
ATOM 565 O O . VAL A 1 82 ? 6.629 -1.710 9.169 1.00 95.50 82 VAL A O 1
ATOM 568 N N . VAL A 1 83 ? 6.334 0.340 8.296 1.00 94.62 83 VAL A N 1
ATOM 569 C CA . VAL A 1 83 ? 7.539 0.930 8.900 1.00 94.62 83 VAL A CA 1
ATOM 570 C C . VAL A 1 83 ? 7.394 1.123 10.411 1.00 94.62 83 VAL A C 1
ATOM 572 O O . VAL A 1 83 ? 8.357 0.914 11.142 1.00 94.62 83 VAL A O 1
ATOM 575 N N . SER A 1 84 ? 6.214 1.523 10.887 1.00 91.94 84 SER A N 1
ATOM 576 C CA . SER A 1 84 ? 5.989 1.882 12.298 1.00 91.94 84 SER A CA 1
ATOM 577 C C . SER A 1 84 ? 5.544 0.714 13.184 1.00 91.94 84 SER A C 1
ATOM 579 O O . SER A 1 84 ? 5.965 0.636 14.334 1.00 91.94 84 SER A O 1
ATOM 581 N N . HIS A 1 85 ? 4.723 -0.196 12.662 1.00 89.50 85 HIS A N 1
ATOM 582 C CA . HIS A 1 85 ? 4.103 -1.302 13.406 1.00 89.50 85 HIS A CA 1
ATOM 583 C C . HIS A 1 85 ? 4.612 -2.683 12.962 1.00 89.50 85 HIS A C 1
ATOM 585 O O . HIS A 1 85 ? 4.278 -3.694 13.577 1.00 89.50 85 HIS A O 1
ATOM 591 N N . GLY A 1 86 ? 5.448 -2.730 11.921 1.00 90.94 86 GLY A N 1
ATOM 592 C CA . GLY A 1 86 ? 6.039 -3.952 11.388 1.00 90.94 86 GLY A CA 1
ATOM 593 C C . GLY A 1 86 ? 5.270 -4.534 10.201 1.00 90.94 86 GLY A C 1
ATOM 594 O O . GLY A 1 86 ? 4.054 -4.399 10.067 1.00 90.94 86 GLY A O 1
ATOM 595 N N . ALA A 1 87 ? 6.009 -5.216 9.326 1.00 93.75 87 ALA A N 1
ATOM 596 C CA . ALA A 1 87 ? 5.473 -5.828 8.112 1.00 93.75 87 ALA A CA 1
ATOM 597 C C . ALA A 1 87 ? 4.435 -6.925 8.395 1.00 93.75 87 ALA A C 1
ATOM 599 O O . ALA A 1 87 ? 3.432 -7.012 7.694 1.00 93.75 87 ALA A O 1
ATOM 600 N N . GLU A 1 88 ? 4.671 -7.739 9.424 1.00 93.81 88 GLU A N 1
ATOM 601 C CA . GLU A 1 88 ? 3.867 -8.923 9.753 1.00 93.81 88 GLU A CA 1
ATOM 602 C C . GLU A 1 88 ? 2.416 -8.557 10.062 1.00 93.81 88 GLU A C 1
ATOM 604 O O . GLU A 1 88 ? 1.508 -9.064 9.415 1.00 93.81 88 GLU A O 1
ATOM 609 N N . ALA A 1 89 ? 2.199 -7.580 10.947 1.00 91.31 89 ALA A N 1
ATOM 610 C CA . ALA A 1 89 ? 0.857 -7.150 11.331 1.00 91.31 89 ALA A CA 1
ATOM 611 C C . ALA A 1 89 ? 0.036 -6.630 10.137 1.00 91.31 89 ALA A C 1
ATOM 613 O O . ALA A 1 89 ? -1.151 -6.929 10.013 1.00 91.31 89 ALA A O 1
ATOM 614 N N . VAL A 1 90 ? 0.662 -5.866 9.235 1.00 93.94 90 VAL A N 1
ATOM 615 C CA . VAL A 1 90 ? -0.022 -5.341 8.042 1.00 93.94 90 VAL A CA 1
ATOM 616 C C . VAL A 1 90 ? -0.337 -6.463 7.055 1.00 93.94 90 VAL A C 1
ATOM 618 O O . VAL A 1 90 ? -1.437 -6.507 6.502 1.00 93.94 90 VAL A O 1
ATOM 621 N N . VAL A 1 91 ? 0.612 -7.378 6.843 1.00 95.38 91 VAL A N 1
ATOM 622 C CA . VAL A 1 91 ? 0.432 -8.540 5.968 1.00 95.38 91 VAL A CA 1
ATOM 623 C C . VAL A 1 91 ? -0.690 -9.437 6.483 1.00 95.38 91 VAL A C 1
ATOM 625 O O . VAL A 1 91 ? -1.548 -9.806 5.689 1.00 95.38 91 VAL A O 1
ATOM 628 N N . ASP A 1 92 ? -0.745 -9.717 7.785 1.00 94.44 92 ASP A N 1
ATOM 629 C CA . ASP A 1 92 ? -1.776 -10.562 8.394 1.00 94.44 92 ASP A CA 1
ATOM 630 C C . ASP A 1 92 ? -3.179 -9.971 8.214 1.00 94.44 92 ASP A C 1
ATOM 632 O O . ASP A 1 92 ? -4.107 -10.673 7.808 1.00 94.44 92 ASP A O 1
ATOM 636 N N . VAL A 1 93 ? -3.339 -8.662 8.447 1.00 94.19 93 VAL A N 1
ATOM 637 C CA . VAL A 1 93 ? -4.629 -7.971 8.277 1.00 94.19 93 VAL A CA 1
ATOM 638 C C . VAL A 1 93 ? -5.095 -8.003 6.819 1.00 94.19 93 VAL A C 1
ATOM 640 O O . VAL A 1 93 ? -6.277 -8.242 6.557 1.00 94.19 93 VAL A O 1
ATOM 643 N N . LEU A 1 94 ? -4.184 -7.779 5.867 1.00 95.44 94 LEU A N 1
ATOM 644 C CA . LEU A 1 94 ? -4.502 -7.809 4.437 1.00 95.44 94 LEU A CA 1
ATOM 645 C C . LEU A 1 94 ? -4.749 -9.234 3.927 1.00 95.44 94 LEU A C 1
ATOM 647 O O . LEU A 1 94 ? -5.645 -9.440 3.109 1.00 95.44 94 LEU A O 1
ATOM 651 N N . ALA A 1 95 ? -3.986 -10.216 4.405 1.00 94.81 95 ALA A N 1
ATOM 652 C CA . ALA A 1 95 ? -4.144 -11.621 4.044 1.00 94.81 95 ALA A CA 1
ATOM 653 C C . ALA A 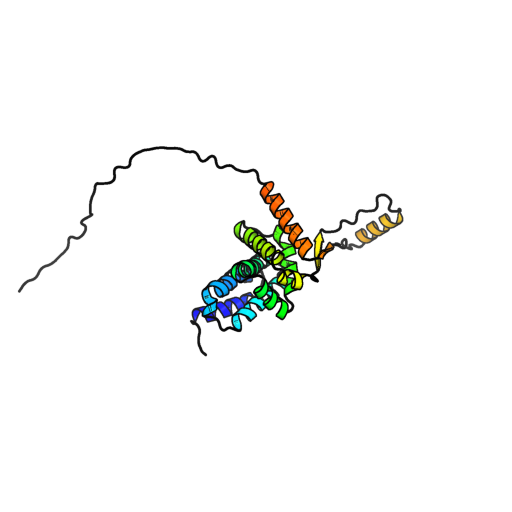1 95 ? -5.470 -12.187 4.566 1.00 94.81 95 ALA A C 1
ATOM 655 O O . ALA A 1 95 ? -6.162 -12.887 3.831 1.00 94.81 95 ALA A O 1
ATOM 656 N N . ALA A 1 96 ? -5.877 -11.818 5.786 1.00 94.31 96 ALA A N 1
ATOM 657 C CA . ALA A 1 96 ? -7.159 -12.223 6.366 1.00 94.31 96 ALA A CA 1
ATOM 658 C C . ALA A 1 96 ? -8.379 -11.776 5.536 1.00 94.31 96 ALA A C 1
ATOM 660 O O . ALA A 1 96 ? -9.450 -12.368 5.659 1.00 94.31 96 ALA A O 1
ATOM 661 N N . ALA A 1 97 ? -8.219 -10.752 4.692 1.00 93.88 97 ALA A N 1
ATOM 662 C CA . ALA A 1 97 ? -9.259 -10.225 3.813 1.00 93.88 97 ALA A CA 1
ATOM 663 C C . ALA A 1 97 ? -9.046 -10.548 2.320 1.00 93.88 97 ALA A C 1
ATOM 665 O O . ALA A 1 97 ? -9.772 -10.011 1.489 1.00 93.88 97 ALA A O 1
ATOM 666 N N . ASP A 1 98 ? -8.063 -11.385 1.967 1.00 95.00 98 ASP A N 1
ATOM 667 C CA . ASP A 1 98 ? -7.673 -11.676 0.573 1.00 95.00 98 ASP A CA 1
ATOM 668 C C . ASP A 1 98 ? -7.287 -10.415 -0.239 1.00 95.00 98 ASP A C 1
ATOM 670 O O . ASP A 1 98 ? -7.448 -10.319 -1.455 1.00 95.00 98 ASP A O 1
ATOM 674 N N . LEU A 1 99 ? -6.762 -9.401 0.456 1.00 96.31 99 LEU A N 1
ATOM 675 C CA . LEU A 1 99 ? -6.362 -8.110 -0.115 1.00 96.31 99 LEU A CA 1
ATOM 676 C C . LEU A 1 99 ? -4.849 -7.980 -0.297 1.00 96.31 99 LEU A C 1
ATOM 678 O O . LEU A 1 99 ? -4.393 -7.039 -0.947 1.00 96.31 99 LEU A O 1
ATOM 682 N N . LEU A 1 100 ? -4.060 -8.916 0.237 1.00 96.06 100 LEU A N 1
ATOM 683 C CA . LEU A 1 100 ? -2.600 -8.855 0.183 1.00 96.06 100 LEU A CA 1
ATOM 684 C C . LEU A 1 100 ? -2.082 -8.792 -1.260 1.00 96.06 100 LEU A C 1
ATOM 686 O O . LEU A 1 100 ? -1.351 -7.869 -1.608 1.00 96.06 100 LEU A O 1
ATOM 690 N N . ALA A 1 101 ? -2.487 -9.737 -2.111 1.00 95.31 101 ALA A N 1
ATOM 691 C CA . ALA A 1 101 ? -2.044 -9.798 -3.501 1.00 95.31 101 ALA A CA 1
ATOM 692 C C . ALA A 1 101 ? -2.409 -8.540 -4.319 1.00 95.31 101 ALA A C 1
ATOM 694 O O . ALA A 1 101 ? -1.505 -7.968 -4.942 1.00 95.31 101 ALA A O 1
ATOM 695 N N . PRO A 1 102 ? -3.669 -8.050 -4.338 1.00 95.50 102 PRO A N 1
ATOM 696 C CA . PRO A 1 102 ? -4.009 -6.861 -5.118 1.00 95.50 102 PRO A CA 1
ATOM 697 C C . PRO A 1 102 ? -3.347 -5.585 -4.580 1.00 95.50 102 PRO A C 1
ATOM 699 O O . PRO A 1 102 ? -2.874 -4.775 -5.380 1.00 95.50 102 PRO A O 1
ATOM 702 N N . VAL A 1 103 ? -3.238 -5.417 -3.256 1.00 96.50 103 VAL A N 1
ATOM 703 C CA . VAL A 1 103 ? -2.541 -4.268 -2.650 1.00 96.50 103 VAL A CA 1
ATOM 704 C C . VAL A 1 103 ? -1.051 -4.300 -2.982 1.00 96.50 103 VAL A C 1
ATOM 706 O O . VAL A 1 103 ? -0.507 -3.306 -3.462 1.00 96.50 103 VAL A O 1
ATOM 709 N N . ALA A 1 104 ? -0.395 -5.448 -2.805 1.00 95.56 104 ALA A N 1
ATOM 710 C CA . ALA A 1 104 ? 1.020 -5.622 -3.116 1.00 95.56 104 ALA A CA 1
ATOM 711 C C . ALA A 1 104 ? 1.307 -5.378 -4.609 1.00 95.56 104 ALA A C 1
ATOM 713 O O . ALA A 1 104 ? 2.309 -4.744 -4.953 1.00 95.56 104 ALA A O 1
ATOM 714 N N . SER A 1 105 ? 0.401 -5.816 -5.489 1.00 94.12 105 SER A N 1
ATOM 715 C CA . SER A 1 105 ? 0.473 -5.573 -6.935 1.00 94.12 105 SER A CA 1
ATOM 716 C C . SER A 1 105 ? 0.359 -4.090 -7.279 1.00 94.12 105 SER A C 1
ATOM 718 O O . SER A 1 105 ? 1.178 -3.570 -8.037 1.00 94.12 105 SER A O 1
ATOM 720 N N . LYS A 1 106 ? -0.624 -3.388 -6.699 1.00 94.75 106 LYS A N 1
ATOM 721 C CA . LYS A 1 106 ? -0.810 -1.942 -6.888 1.00 94.75 106 LYS A CA 1
ATOM 722 C C . LYS A 1 106 ? 0.395 -1.156 -6.391 1.00 94.75 106 LYS A C 1
ATOM 724 O O . LYS A 1 106 ? 0.897 -0.302 -7.117 1.00 94.75 106 LYS A O 1
ATOM 729 N N . TRP A 1 107 ? 0.898 -1.493 -5.211 1.00 95.50 107 TRP A N 1
ATOM 730 C CA . TRP A 1 107 ? 2.063 -0.838 -4.635 1.00 95.50 107 TRP A CA 1
ATOM 731 C C . TRP A 1 107 ? 3.295 -1.013 -5.532 1.00 95.50 107 TRP A C 1
ATOM 733 O O . TRP A 1 107 ? 3.848 -0.025 -6.005 1.00 95.50 107 TRP A O 1
ATOM 743 N N . ALA A 1 108 ? 3.693 -2.250 -5.850 1.00 93.75 108 ALA A N 1
ATOM 744 C CA . ALA A 1 108 ? 4.889 -2.495 -6.661 1.00 93.75 108 ALA A CA 1
ATOM 745 C C . ALA A 1 108 ? 4.766 -1.978 -8.108 1.00 93.75 108 ALA A C 1
ATOM 747 O O . ALA A 1 108 ? 5.770 -1.625 -8.726 1.00 93.75 108 ALA A O 1
ATOM 748 N N . GLY A 1 109 ? 3.547 -1.939 -8.654 1.00 90.50 109 GLY A N 1
ATOM 749 C CA . GLY A 1 109 ? 3.279 -1.492 -10.020 1.00 90.50 109 GLY A CA 1
ATOM 750 C C . GLY A 1 109 ? 3.369 0.021 -10.224 1.00 90.50 109 GLY A C 1
ATOM 751 O O . GLY A 1 109 ? 3.800 0.436 -11.291 1.00 90.50 109 GLY A O 1
ATOM 752 N N . ASN A 1 110 ? 3.004 0.827 -9.219 1.00 92.06 110 ASN A N 1
ATOM 753 C CA . ASN A 1 110 ? 2.824 2.280 -9.376 1.00 92.06 110 ASN A CA 1
ATOM 754 C C . ASN A 1 110 ? 3.916 3.120 -8.684 1.00 92.06 110 ASN A C 1
ATOM 756 O O . ASN A 1 110 ? 3.892 4.339 -8.779 1.00 92.06 110 ASN A O 1
ATOM 760 N N . LEU A 1 111 ? 4.897 2.504 -8.010 1.00 89.69 111 LEU A N 1
ATOM 761 C CA . LEU A 1 111 ? 5.929 3.218 -7.231 1.00 89.69 111 LEU A CA 1
ATOM 762 C C . LEU A 1 111 ? 6.694 4.303 -7.996 1.00 89.69 111 LEU A C 1
ATOM 764 O O . LEU A 1 111 ? 7.046 5.321 -7.406 1.00 89.69 111 LEU A O 1
ATOM 768 N N . LEU A 1 112 ? 6.972 4.079 -9.281 1.00 89.00 112 LEU A N 1
ATOM 769 C CA . LEU A 1 112 ? 7.687 5.051 -10.117 1.00 89.00 112 LEU A CA 1
ATOM 770 C C . LEU A 1 112 ? 6.792 6.216 -10.560 1.00 89.00 112 LEU A C 1
ATOM 772 O O . LEU A 1 112 ? 7.302 7.267 -10.926 1.00 89.00 112 LEU A O 1
ATOM 776 N N . GLU A 1 113 ? 5.471 6.034 -10.514 1.00 90.75 113 GLU A N 1
ATOM 777 C CA . GLU A 1 113 ? 4.476 7.059 -10.846 1.00 90.75 113 GLU A CA 1
ATOM 778 C C . GLU A 1 113 ? 4.140 7.948 -9.643 1.00 90.75 113 GLU A C 1
ATOM 780 O O . GLU A 1 113 ? 3.409 8.924 -9.787 1.00 90.75 113 GLU A O 1
ATOM 785 N N . PHE A 1 114 ? 4.647 7.614 -8.452 1.00 92.94 114 PHE A N 1
ATOM 786 C CA . PHE A 1 114 ? 4.388 8.389 -7.248 1.00 92.94 114 PHE A CA 1
ATOM 787 C C . PHE A 1 114 ? 5.170 9.701 -7.245 1.00 92.94 114 PHE A C 1
ATOM 789 O O . PHE A 1 114 ? 6.377 9.748 -7.503 1.00 92.94 114 PHE A O 1
ATOM 796 N N . GLU A 1 115 ? 4.477 10.766 -6.869 1.00 91.19 115 GLU A N 1
ATOM 797 C CA . GLU A 1 115 ? 4.997 12.125 -6.826 1.00 91.19 115 GLU A CA 1
ATOM 798 C C . GLU A 1 115 ? 5.338 12.554 -5.391 1.00 91.19 115 GLU A C 1
ATOM 800 O O . GLU A 1 115 ? 4.869 11.983 -4.411 1.00 91.19 115 GLU A O 1
ATOM 805 N N . GLY A 1 116 ? 6.163 13.591 -5.245 1.00 90.81 116 GLY A N 1
ATOM 806 C CA . GLY A 1 116 ? 6.557 14.116 -3.935 1.00 90.81 116 GLY A CA 1
ATOM 807 C C . GLY A 1 116 ? 7.672 13.307 -3.261 1.00 90.81 116 GLY A C 1
ATOM 808 O O . GLY A 1 116 ? 7.575 12.105 -3.028 1.00 90.81 116 GLY A O 1
ATOM 809 N N . ALA A 1 117 ? 8.767 13.984 -2.904 1.00 89.56 117 ALA A N 1
ATOM 810 C CA . ALA A 1 117 ? 9.975 13.317 -2.412 1.00 89.56 117 ALA A CA 1
ATOM 811 C C . ALA A 1 117 ? 9.749 12.503 -1.125 1.00 89.56 117 ALA A C 1
ATOM 813 O O . ALA A 1 117 ? 10.303 11.412 -0.992 1.00 89.56 117 ALA A O 1
ATOM 814 N N . PHE A 1 118 ? 8.943 13.020 -0.192 1.00 92.31 118 PHE A N 1
ATOM 815 C CA . PHE A 1 118 ? 8.667 12.355 1.083 1.00 92.31 118 PHE A CA 1
ATOM 816 C C . PHE A 1 118 ? 7.820 11.090 0.902 1.00 92.31 118 PHE A C 1
ATOM 818 O O . PHE A 1 118 ? 8.259 10.008 1.285 1.00 92.31 118 PHE A O 1
ATOM 825 N N . ASP A 1 119 ? 6.651 11.213 0.269 1.00 92.94 119 ASP A N 1
ATOM 826 C CA . ASP A 1 119 ? 5.711 10.104 0.059 1.00 92.94 119 ASP A CA 1
ATOM 827 C C . ASP A 1 119 ? 6.350 8.970 -0.749 1.00 92.94 119 ASP A C 1
ATOM 829 O O . ASP A 1 119 ? 6.234 7.791 -0.399 1.00 92.94 119 ASP A O 1
ATOM 833 N N . ARG A 1 120 ? 7.123 9.331 -1.779 1.00 93.31 120 ARG A N 1
ATOM 834 C CA . ARG A 1 120 ? 7.876 8.380 -2.596 1.00 93.31 120 ARG A CA 1
ATOM 835 C C . ARG A 1 120 ? 8.916 7.624 -1.759 1.00 93.31 120 ARG A C 1
ATOM 837 O O . ARG A 1 120 ? 8.940 6.394 -1.776 1.00 93.31 120 ARG A O 1
ATOM 844 N N . LYS A 1 121 ? 9.733 8.334 -0.964 1.00 94.12 121 LYS A N 1
ATOM 845 C CA . LYS A 1 121 ? 10.723 7.720 -0.053 1.00 94.12 121 LYS A CA 1
ATOM 846 C C . LYS A 1 121 ? 10.057 6.822 0.990 1.00 94.12 121 LYS A C 1
ATOM 848 O O . LYS A 1 121 ? 10.538 5.714 1.210 1.00 94.12 121 LYS A O 1
ATOM 853 N N . LEU A 1 122 ? 8.940 7.249 1.577 1.00 95.75 122 LEU A N 1
ATOM 854 C CA . LEU A 1 122 ? 8.167 6.442 2.521 1.00 95.75 122 LEU A CA 1
ATOM 855 C C . LEU A 1 122 ? 7.706 5.126 1.882 1.00 95.75 122 LEU A C 1
ATOM 857 O O . LEU A 1 122 ? 7.925 4.058 2.454 1.00 95.75 122 LEU A O 1
ATOM 861 N N . CYS A 1 123 ? 7.132 5.186 0.678 1.00 96.00 123 CYS A N 1
ATOM 862 C CA . CYS A 1 123 ? 6.691 3.998 -0.051 1.00 96.00 123 CYS A CA 1
ATOM 863 C C . CYS A 1 123 ? 7.852 3.052 -0.386 1.00 96.00 123 CYS A C 1
ATOM 865 O O . CYS A 1 123 ? 7.690 1.835 -0.280 1.00 96.00 123 CYS A O 1
ATOM 867 N N . TYR A 1 124 ? 9.029 3.581 -0.735 1.00 95.25 124 TYR A N 1
ATOM 868 C CA . TYR A 1 124 ? 10.226 2.765 -0.951 1.00 95.25 124 TYR A CA 1
ATOM 869 C C . TYR A 1 124 ? 10.729 2.106 0.332 1.00 95.25 124 TYR A C 1
ATOM 871 O O . TYR A 1 124 ? 11.024 0.912 0.324 1.00 95.25 124 TYR A O 1
ATOM 879 N N . VAL A 1 125 ? 10.798 2.846 1.440 1.00 95.94 125 VAL A N 1
ATOM 880 C CA . VAL A 1 125 ? 11.229 2.298 2.736 1.00 95.94 125 VAL A CA 1
ATOM 881 C C . VAL A 1 125 ? 10.252 1.224 3.221 1.00 95.94 125 VAL A C 1
ATOM 883 O O . VAL A 1 125 ? 10.687 0.172 3.692 1.00 95.94 125 VAL A O 1
ATOM 886 N N . GLY A 1 126 ? 8.944 1.427 3.041 1.00 96.56 126 GLY A N 1
ATOM 887 C CA . GLY A 1 126 ? 7.930 0.411 3.327 1.00 96.56 126 GLY A CA 1
ATOM 888 C C . GLY A 1 126 ? 8.141 -0.864 2.506 1.00 96.56 126 GLY A C 1
ATOM 889 O O . GLY A 1 126 ? 8.171 -1.958 3.067 1.00 96.56 126 GLY A O 1
ATOM 890 N N . LEU A 1 127 ? 8.406 -0.733 1.204 1.00 95.62 127 LEU A N 1
ATOM 891 C CA . LEU A 1 127 ? 8.704 -1.873 0.334 1.00 95.62 127 LEU A CA 1
ATOM 892 C C . LEU A 1 127 ? 9.993 -2.608 0.746 1.00 95.62 127 LEU A C 1
ATOM 894 O O . LEU A 1 127 ? 10.016 -3.837 0.810 1.00 95.62 127 LEU A O 1
ATOM 898 N N . MET A 1 128 ? 11.060 -1.872 1.071 1.00 96.25 128 MET A N 1
ATOM 899 C CA . MET A 1 128 ? 12.300 -2.453 1.601 1.00 96.25 128 MET A CA 1
ATOM 900 C C . MET A 1 128 ? 12.054 -3.207 2.911 1.00 96.25 128 MET A C 1
ATOM 902 O O . MET A 1 128 ? 12.652 -4.254 3.148 1.00 96.25 128 MET A O 1
ATOM 906 N N . THR A 1 129 ? 11.166 -2.691 3.760 1.00 96.62 129 THR A N 1
ATOM 907 C CA . THR A 1 129 ? 10.807 -3.318 5.036 1.00 96.62 129 THR A CA 1
ATOM 908 C C . THR A 1 129 ? 10.049 -4.628 4.812 1.00 96.62 129 THR A C 1
ATOM 910 O O . THR A 1 129 ? 10.364 -5.619 5.469 1.00 96.62 129 THR A O 1
ATOM 913 N N . LEU A 1 130 ? 9.140 -4.680 3.828 1.00 96.12 130 LEU A N 1
ATOM 914 C CA . LEU A 1 130 ? 8.490 -5.928 3.403 1.00 96.12 130 LEU A CA 1
ATOM 915 C C . LEU A 1 130 ? 9.517 -6.958 2.911 1.00 96.12 130 LEU A C 1
ATOM 917 O O . LEU A 1 130 ? 9.518 -8.089 3.385 1.00 96.12 130 LEU A O 1
ATOM 921 N N . LEU A 1 131 ? 10.436 -6.561 2.021 1.00 95.69 131 LEU A N 1
ATOM 922 C CA . LEU A 1 131 ? 11.470 -7.455 1.473 1.00 95.69 131 LEU A CA 1
ATOM 923 C C . LEU A 1 131 ? 12.432 -7.999 2.541 1.00 95.69 131 LEU A C 1
ATOM 925 O O . LEU A 1 131 ? 12.995 -9.080 2.379 1.00 95.69 131 LEU A O 1
ATOM 929 N N . ARG A 1 132 ? 12.641 -7.251 3.629 1.00 95.88 132 ARG A N 1
ATOM 930 C CA . ARG A 1 132 ? 13.497 -7.660 4.752 1.00 95.88 132 ARG A CA 1
ATOM 931 C C . ARG A 1 132 ? 12.804 -8.591 5.743 1.00 95.88 132 ARG A C 1
ATOM 933 O O . ARG A 1 132 ? 13.509 -9.233 6.517 1.00 95.88 132 ARG A O 1
ATOM 940 N N . SER A 1 133 ? 11.473 -8.650 5.759 1.00 96.31 133 SER A N 1
ATOM 941 C CA . SER A 1 133 ? 10.717 -9.516 6.666 1.00 96.31 133 SER A CA 1
ATOM 942 C C . SER A 1 133 ? 10.559 -10.916 6.057 1.00 96.31 133 SER A C 1
ATOM 944 O O . SER A 1 133 ? 9.906 -11.060 5.022 1.00 96.31 133 SER A O 1
ATOM 946 N N . PRO A 1 134 ? 11.103 -11.978 6.688 1.00 94.81 134 PRO A N 1
ATOM 947 C CA . PRO A 1 134 ? 10.945 -13.343 6.187 1.00 94.81 134 PRO A CA 1
ATOM 948 C C . PRO A 1 134 ? 9.483 -13.800 6.146 1.00 94.81 134 PRO A C 1
ATOM 950 O O . PRO A 1 134 ? 9.079 -14.475 5.204 1.00 94.81 134 PRO A O 1
ATOM 953 N N . ALA A 1 135 ? 8.686 -13.409 7.143 1.00 94.31 135 ALA A N 1
ATOM 954 C CA . ALA A 1 135 ? 7.266 -13.737 7.213 1.00 94.31 135 ALA A CA 1
ATOM 955 C C . ALA A 1 135 ? 6.464 -13.035 6.105 1.00 94.31 135 ALA A C 1
ATOM 957 O O . ALA A 1 135 ? 5.688 -13.688 5.407 1.00 94.31 135 ALA A O 1
ATOM 958 N N . ALA A 1 136 ? 6.715 -11.742 5.861 1.00 93.81 136 ALA A N 1
ATOM 959 C CA . ALA A 1 136 ? 6.091 -11.029 4.746 1.00 93.81 136 ALA A CA 1
ATOM 960 C C . ALA A 1 136 ? 6.487 -11.634 3.390 1.00 93.81 136 ALA A C 1
ATOM 962 O O . ALA A 1 136 ? 5.636 -11.838 2.528 1.00 93.81 136 ALA A O 1
ATOM 963 N N . MET A 1 137 ? 7.766 -11.981 3.216 1.00 95.75 137 MET A N 1
ATOM 964 C CA . MET A 1 137 ? 8.262 -12.646 2.009 1.00 95.75 137 MET A CA 1
ATOM 965 C C . MET A 1 137 ? 7.618 -14.016 1.782 1.00 95.75 137 MET A C 1
ATOM 967 O O . MET A 1 137 ? 7.320 -14.356 0.640 1.00 95.75 137 MET A O 1
ATOM 971 N N . ALA A 1 138 ? 7.373 -14.784 2.846 1.00 95.69 138 ALA A N 1
ATOM 972 C CA . ALA A 1 138 ? 6.665 -16.056 2.751 1.00 95.69 138 ALA A CA 1
ATOM 973 C C . ALA A 1 138 ? 5.207 -15.859 2.305 1.00 95.69 138 ALA A C 1
ATOM 975 O O . ALA A 1 138 ? 4.745 -16.567 1.415 1.00 95.69 138 ALA A O 1
ATOM 976 N N . ALA A 1 139 ? 4.507 -14.864 2.858 1.00 94.50 139 ALA A N 1
ATOM 977 C CA . ALA A 1 139 ? 3.129 -14.551 2.474 1.00 94.50 139 ALA A CA 1
ATOM 978 C C . ALA A 1 139 ? 3.006 -14.009 1.037 1.00 94.50 139 ALA A C 1
ATOM 980 O O . ALA A 1 139 ? 1.990 -14.211 0.376 1.00 94.50 139 ALA A O 1
ATOM 981 N N . LEU A 1 140 ? 4.043 -13.329 0.539 1.00 94.94 140 LEU A N 1
ATOM 982 C CA . LEU A 1 140 ? 4.087 -12.744 -0.805 1.00 94.94 140 LEU A CA 1
ATOM 983 C C . LEU A 1 140 ? 4.714 -13.667 -1.863 1.00 94.94 140 LEU A C 1
ATOM 985 O O . LEU A 1 140 ? 4.810 -13.270 -3.025 1.00 94.94 140 LEU A O 1
ATOM 989 N N . ALA A 1 141 ? 5.145 -14.877 -1.490 1.00 94.31 141 ALA A N 1
ATOM 990 C CA . ALA A 1 141 ? 5.911 -15.770 -2.362 1.00 94.31 141 ALA A CA 1
ATOM 991 C C . ALA A 1 141 ? 5.162 -16.147 -3.653 1.00 94.31 141 ALA A C 1
ATOM 993 O O . ALA A 1 141 ? 5.761 -16.163 -4.729 1.00 94.31 141 ALA A O 1
ATOM 994 N N . ASP A 1 142 ? 3.854 -16.382 -3.545 1.00 93.00 142 ASP A N 1
ATOM 995 C CA . ASP A 1 142 ? 3.001 -16.795 -4.664 1.00 93.00 142 ASP A CA 1
ATOM 996 C C . ASP A 1 142 ? 2.374 -15.610 -5.421 1.00 93.00 142 ASP A C 1
ATOM 998 O O . ASP A 1 142 ? 1.648 -15.797 -6.401 1.00 93.00 142 ASP A O 1
ATOM 1002 N N . VAL A 1 143 ? 2.646 -14.369 -4.998 1.00 94.50 143 VAL A N 1
ATOM 1003 C CA . VAL A 1 143 ? 2.090 -13.179 -5.649 1.00 94.50 143 VAL A CA 1
ATOM 1004 C C . VAL A 1 143 ? 2.851 -12.904 -6.944 1.00 94.50 143 VAL A C 1
ATOM 1006 O O . VAL A 1 143 ? 4.057 -12.650 -6.947 1.00 94.50 143 VAL A O 1
ATOM 1009 N N . VAL A 1 144 ? 2.121 -12.909 -8.059 1.00 93.88 144 VAL A N 1
ATOM 1010 C CA . VAL A 1 144 ? 2.643 -12.625 -9.401 1.00 93.88 144 VAL A CA 1
ATOM 1011 C C . VAL A 1 144 ? 2.056 -11.316 -9.912 1.00 93.88 144 VAL A C 1
ATOM 1013 O O . VAL A 1 144 ? 0.846 -11.106 -9.862 1.00 93.88 144 VAL A O 1
ATOM 1016 N N . VAL A 1 145 ? 2.915 -10.447 -10.439 1.00 92.81 145 VAL A N 1
ATOM 1017 C CA . VAL A 1 145 ? 2.568 -9.092 -10.880 1.00 92.81 145 VAL A CA 1
ATOM 1018 C C . VAL A 1 145 ? 3.019 -8.827 -12.311 1.00 92.81 145 VAL A C 1
ATOM 1020 O O . VAL A 1 145 ? 3.869 -9.536 -12.858 1.00 92.81 145 VAL A O 1
ATOM 1023 N N . ASP A 1 146 ? 2.451 -7.784 -12.912 1.00 90.19 146 ASP A N 1
ATOM 1024 C CA . ASP A 1 146 ? 2.843 -7.326 -14.241 1.00 90.19 146 ASP A CA 1
ATOM 1025 C C . ASP A 1 146 ? 4.192 -6.581 -14.208 1.00 90.19 146 ASP A C 1
ATOM 1027 O O . ASP A 1 146 ? 4.413 -5.602 -13.483 1.00 90.19 146 ASP A O 1
ATOM 1031 N N . GLY A 1 147 ? 5.128 -7.099 -14.998 1.00 86.38 147 GLY A N 1
ATOM 1032 C CA . GLY A 1 147 ? 6.445 -6.543 -15.271 1.00 86.38 147 GLY A CA 1
ATOM 1033 C C . GLY A 1 147 ? 6.407 -5.499 -16.382 1.00 86.38 147 GLY A C 1
ATOM 1034 O O . GLY A 1 147 ? 5.445 -4.746 -16.510 1.00 86.38 147 GLY A O 1
ATOM 1035 N N . ASP A 1 148 ? 7.478 -5.436 -17.165 1.00 84.06 148 ASP A N 1
ATOM 1036 C CA . ASP A 1 148 ? 7.548 -4.549 -18.324 1.00 84.06 148 ASP A CA 1
ATOM 1037 C C . ASP A 1 148 ? 6.661 -5.068 -19.479 1.00 84.06 148 ASP A C 1
ATOM 1039 O O . ASP A 1 148 ? 6.378 -6.272 -19.587 1.00 84.06 148 ASP A O 1
ATOM 1043 N N . GLU A 1 149 ? 6.197 -4.145 -20.330 1.00 83.88 149 GLU A N 1
ATOM 1044 C CA . GLU A 1 149 ? 5.485 -4.472 -21.571 1.00 83.88 149 GLU A CA 1
ATOM 1045 C C . GLU A 1 149 ? 6.451 -5.215 -22.508 1.00 83.88 149 GLU A C 1
ATOM 1047 O O . GLU A 1 149 ? 7.574 -4.776 -22.752 1.00 83.88 149 GLU A O 1
ATOM 1052 N N . ILE A 1 150 ? 6.038 -6.385 -22.991 1.00 82.00 150 ILE A N 1
ATOM 1053 C CA . ILE A 1 150 ? 6.783 -7.161 -23.977 1.00 82.00 150 ILE A CA 1
ATOM 1054 C C . ILE A 1 150 ? 6.476 -6.538 -25.330 1.00 82.00 150 ILE A C 1
ATOM 1056 O O . ILE A 1 150 ? 5.373 -6.699 -25.858 1.00 82.00 150 ILE A O 1
ATOM 1060 N N . GLU A 1 151 ? 7.456 -5.845 -25.895 1.00 76.25 151 GLU A N 1
ATOM 1061 C CA . GLU A 1 151 ? 7.398 -5.470 -27.298 1.00 76.25 151 GLU A CA 1
ATOM 1062 C C . GLU A 1 151 ? 7.440 -6.757 -28.130 1.00 76.25 151 GLU A C 1
ATOM 1064 O O . GLU A 1 151 ? 8.397 -7.531 -28.060 1.00 76.25 151 GLU A O 1
ATOM 1069 N N . ASP A 1 152 ? 6.380 -7.022 -28.898 1.00 62.84 152 ASP A N 1
ATOM 1070 C CA . ASP A 1 152 ? 6.426 -8.053 -29.930 1.00 62.84 152 ASP A CA 1
ATOM 1071 C C . ASP A 1 152 ? 7.417 -7.564 -31.000 1.00 62.84 152 ASP A C 1
ATOM 1073 O O . ASP A 1 152 ? 7.037 -6.887 -31.960 1.00 62.84 152 ASP A O 1
ATOM 1077 N N . GLU A 1 153 ? 8.704 -7.884 -30.836 1.00 52.38 153 GLU A N 1
ATOM 1078 C CA . GLU A 1 153 ? 9.678 -7.747 -31.913 1.00 52.38 153 GLU A CA 1
ATOM 1079 C C . GLU A 1 153 ? 9.131 -8.526 -33.110 1.00 52.38 153 GLU A C 1
ATOM 1081 O O . GLU A 1 153 ? 9.050 -9.760 -33.111 1.00 52.38 153 GLU A O 1
ATOM 1086 N N . ALA A 1 154 ? 8.714 -7.800 -34.150 1.00 49.97 154 ALA A N 1
ATOM 1087 C CA . ALA A 1 154 ? 8.424 -8.412 -35.430 1.00 49.97 154 ALA A CA 1
ATOM 1088 C C . ALA A 1 154 ? 9.679 -9.206 -35.825 1.00 49.97 154 ALA A C 1
ATOM 1090 O O . ALA A 1 154 ? 10.742 -8.594 -35.956 1.00 49.97 154 ALA A O 1
ATOM 1091 N N . PRO A 1 155 ? 9.602 -10.541 -36.014 1.00 44.69 155 PRO A N 1
ATOM 1092 C CA . PRO A 1 155 ? 10.789 -11.311 -36.333 1.00 44.69 155 PRO A CA 1
ATOM 1093 C C . PRO A 1 155 ? 11.422 -10.696 -37.577 1.00 44.69 155 PRO A C 1
ATOM 1095 O O . PRO A 1 155 ? 10.743 -10.539 -38.599 1.00 44.69 155 PRO A O 1
ATOM 1098 N N . ALA A 1 156 ? 12.713 -10.369 -37.514 1.00 50.03 156 ALA A N 1
ATOM 1099 C CA . ALA A 1 156 ? 13.462 -9.823 -38.648 1.00 50.03 156 ALA A CA 1
ATOM 1100 C C . ALA A 1 156 ? 13.384 -10.724 -39.907 1.00 50.03 156 ALA A C 1
ATOM 1102 O O . ALA A 1 156 ? 13.673 -10.272 -41.011 1.00 50.03 156 ALA A O 1
ATOM 1103 N N . ALA A 1 157 ? 12.903 -11.967 -39.758 1.00 49.72 157 ALA A N 1
ATOM 1104 C CA . ALA A 1 157 ? 12.614 -12.929 -40.819 1.00 49.72 157 ALA A CA 1
ATOM 1105 C C . ALA A 1 157 ? 11.153 -13.448 -40.828 1.00 49.72 157 ALA A C 1
ATOM 1107 O O . ALA A 1 157 ? 10.905 -14.608 -41.149 1.00 49.72 157 ALA A O 1
ATOM 1108 N N . ALA A 1 158 ? 10.159 -12.634 -40.451 1.00 45.09 158 ALA A N 1
ATOM 1109 C CA . ALA A 1 158 ? 8.755 -13.019 -40.598 1.00 45.09 158 ALA A CA 1
ATOM 1110 C C . ALA A 1 158 ? 8.340 -13.002 -42.078 1.00 45.09 158 ALA A C 1
ATOM 1112 O O . ALA A 1 158 ? 8.227 -11.935 -42.691 1.00 45.09 158 ALA A O 1
ATOM 1113 N N . ASP A 1 159 ? 8.107 -14.209 -42.597 1.00 57.06 159 ASP A N 1
ATOM 1114 C CA . ASP A 1 159 ? 7.483 -14.526 -43.879 1.00 57.06 159 ASP A CA 1
ATOM 1115 C C . ASP A 1 159 ? 6.284 -13.607 -44.183 1.00 57.06 159 ASP A C 1
ATOM 1117 O O . ASP A 1 159 ? 5.520 -13.201 -43.297 1.00 57.06 159 ASP A O 1
ATOM 1121 N N . ASP A 1 160 ? 6.127 -13.277 -45.461 1.00 56.38 160 ASP A N 1
ATOM 1122 C CA . ASP A 1 160 ? 5.212 -12.279 -46.026 1.00 56.38 160 ASP A CA 1
ATOM 1123 C C . ASP A 1 160 ? 3.731 -12.494 -45.622 1.00 56.38 160 ASP A C 1
ATOM 1125 O O . ASP A 1 160 ? 2.903 -11.578 -45.658 1.00 56.38 160 ASP A O 1
ATOM 1129 N N . GLY A 1 161 ? 3.386 -13.694 -45.145 1.00 54.97 161 GLY A N 1
ATOM 1130 C CA . GLY A 1 161 ? 2.087 -14.011 -44.551 1.00 54.97 161 GLY A CA 1
ATOM 1131 C C . GLY A 1 161 ? 1.797 -13.304 -43.218 1.00 54.97 161 GLY A C 1
ATOM 1132 O O . GLY A 1 161 ? 0.665 -12.871 -42.999 1.00 54.97 161 GLY A O 1
ATOM 1133 N N . ARG A 1 162 ? 2.794 -13.116 -42.338 1.00 54.38 162 ARG A N 1
ATOM 1134 C CA . ARG A 1 162 ? 2.593 -12.516 -40.997 1.00 54.38 162 ARG A CA 1
ATOM 1135 C C . ARG A 1 162 ? 2.464 -10.991 -41.047 1.00 54.38 162 ARG A C 1
ATOM 1137 O O . ARG A 1 162 ? 1.730 -10.391 -40.265 1.00 54.38 162 ARG A O 1
ATOM 1144 N N . ARG A 1 163 ? 3.116 -10.365 -42.034 1.00 53.12 163 ARG A N 1
ATOM 1145 C CA . ARG A 1 163 ? 2.974 -8.930 -42.343 1.00 53.12 163 ARG A CA 1
ATOM 1146 C C . ARG A 1 163 ? 1.588 -8.608 -42.898 1.00 53.12 163 ARG A C 1
ATOM 1148 O O . ARG A 1 163 ? 1.033 -7.556 -42.582 1.00 53.12 163 ARG A O 1
ATOM 1155 N N . ARG A 1 164 ? 1.011 -9.517 -43.692 1.00 56.16 164 ARG A N 1
ATOM 1156 C CA . ARG A 1 164 ? -0.357 -9.385 -44.210 1.00 56.16 164 ARG A CA 1
ATOM 1157 C C . ARG A 1 164 ? -1.403 -9.508 -43.107 1.00 56.16 164 ARG A C 1
ATOM 1159 O O . ARG A 1 164 ? -2.308 -8.685 -43.084 1.00 56.16 164 ARG A O 1
ATOM 1166 N N . SER A 1 165 ? -1.258 -10.438 -42.163 1.00 57.62 165 SER A N 1
ATOM 1167 C CA . SER A 1 165 ? -2.193 -10.578 -41.034 1.00 57.62 165 SER A CA 1
ATOM 1168 C C . SER A 1 165 ? -2.094 -9.442 -40.012 1.00 57.62 165 SER A C 1
ATOM 1170 O O . SER A 1 165 ? -3.135 -8.959 -39.578 1.00 57.62 165 SER A O 1
ATOM 1172 N N . ALA A 1 166 ? -0.897 -8.925 -39.709 1.00 57.53 166 ALA A N 1
ATOM 1173 C CA . ALA A 1 166 ? -0.747 -7.725 -38.873 1.00 57.53 166 ALA A CA 1
ATOM 1174 C C . ALA A 1 166 ? -1.375 -6.472 -39.523 1.00 57.53 166 ALA A C 1
ATOM 1176 O O . ALA A 1 166 ? -2.055 -5.692 -38.856 1.00 57.53 166 ALA A O 1
ATOM 1177 N N . ARG A 1 167 ? -1.227 -6.304 -40.848 1.00 56.22 167 ARG A N 1
ATOM 1178 C CA . ARG A 1 167 ? -1.913 -5.237 -41.603 1.00 56.22 167 ARG A CA 1
ATOM 1179 C C . ARG A 1 167 ? -3.426 -5.441 -41.667 1.00 56.22 167 ARG A C 1
ATOM 1181 O O . ARG A 1 167 ? -4.152 -4.458 -41.603 1.00 56.22 167 ARG A O 1
ATOM 1188 N N . LEU A 1 168 ? -3.902 -6.683 -41.777 1.00 55.41 168 LEU A N 1
ATOM 1189 C CA . LEU A 1 168 ? -5.335 -6.993 -41.782 1.00 55.41 168 LEU A CA 1
ATOM 1190 C C . LEU A 1 168 ? -5.978 -6.732 -40.409 1.00 55.41 168 LEU A C 1
ATOM 1192 O O . LEU A 1 168 ? -7.089 -6.218 -40.360 1.00 55.41 168 LEU A O 1
ATOM 1196 N N . ALA A 1 169 ? -5.277 -7.041 -39.312 1.00 55.53 169 ALA A N 1
ATOM 1197 C CA . ALA A 1 169 ? -5.708 -6.737 -37.944 1.00 55.53 169 ALA A CA 1
ATOM 1198 C C . ALA A 1 169 ? -5.741 -5.220 -37.686 1.00 55.53 169 ALA A C 1
ATOM 1200 O O . ALA A 1 169 ? -6.731 -4.692 -37.185 1.00 55.53 169 ALA A O 1
ATOM 1201 N N . SER A 1 170 ? -4.715 -4.498 -38.152 1.00 55.53 170 SER A N 1
ATOM 1202 C CA . SER A 1 170 ? -4.681 -3.031 -38.109 1.00 55.53 170 SER A CA 1
ATOM 1203 C C . SER A 1 170 ? -5.793 -2.387 -38.956 1.00 55.53 170 SER A C 1
ATOM 1205 O O . SER A 1 170 ? -6.408 -1.420 -38.517 1.00 55.53 170 SER A O 1
ATOM 1207 N N . GLN A 1 171 ? -6.132 -2.953 -40.123 1.00 55.81 171 GLN A N 1
ATOM 1208 C CA . GLN A 1 171 ? -7.267 -2.506 -40.949 1.00 55.81 171 GLN A CA 1
ATOM 1209 C C . GLN A 1 171 ? -8.640 -2.863 -40.356 1.00 55.81 171 GLN A C 1
ATOM 1211 O O . GLN A 1 171 ? -9.636 -2.242 -40.718 1.00 55.81 171 GLN A O 1
ATOM 1216 N N . ARG A 1 172 ? -8.706 -3.839 -39.442 1.00 57.94 172 ARG A N 1
ATOM 1217 C CA . ARG A 1 172 ? -9.920 -4.212 -38.698 1.00 57.94 172 ARG A CA 1
ATOM 1218 C C . ARG A 1 172 ? -10.155 -3.369 -37.442 1.00 57.94 172 ARG A C 1
ATOM 1220 O O . ARG A 1 172 ? -11.183 -3.546 -36.798 1.00 57.94 172 ARG A O 1
ATOM 1227 N N . GLY A 1 173 ? -9.242 -2.454 -37.105 1.00 52.44 173 GLY A N 1
ATOM 1228 C CA . GLY A 1 173 ? -9.343 -1.639 -35.892 1.00 52.44 173 GLY A CA 1
ATOM 1229 C C . GLY A 1 173 ? -9.104 -2.426 -34.599 1.00 52.44 173 GLY A C 1
ATOM 1230 O O . GLY A 1 173 ? -9.442 -1.934 -33.526 1.00 52.44 173 GLY A O 1
ATOM 1231 N N . GLU A 1 174 ? -8.529 -3.631 -34.676 1.00 57.72 174 GLU A N 1
ATOM 1232 C CA . GLU A 1 174 ? -8.112 -4.379 -33.489 1.00 57.72 174 GLU A CA 1
ATOM 1233 C C . GLU A 1 174 ? -6.848 -3.728 -32.919 1.00 57.72 174 GLU A C 1
ATOM 1235 O O . GLU A 1 174 ? -5.775 -3.767 -33.526 1.00 57.72 174 GLU A O 1
ATOM 1240 N N . ALA A 1 175 ? -6.997 -3.075 -31.763 1.00 55.12 175 ALA A N 1
ATOM 1241 C CA . ALA A 1 175 ? -5.879 -2.504 -31.027 1.00 55.12 175 ALA A CA 1
ATOM 1242 C C . ALA A 1 175 ? -4.860 -3.612 -30.692 1.00 55.12 175 ALA A C 1
ATOM 1244 O O . ALA A 1 175 ? -5.271 -4.723 -30.342 1.00 55.12 175 ALA A O 1
ATOM 1245 N N . PRO A 1 176 ? -3.546 -3.342 -30.796 1.00 60.00 176 PRO A N 1
ATOM 1246 C CA . PRO A 1 176 ? -2.528 -4.329 -30.462 1.00 60.00 176 PRO A CA 1
ATOM 1247 C C . PRO A 1 176 ? -2.723 -4.807 -29.019 1.00 60.00 176 PRO A C 1
ATOM 1249 O O . PRO A 1 176 ? -2.852 -4.002 -28.095 1.00 60.00 176 PRO A O 1
ATOM 1252 N N . VAL A 1 177 ? -2.780 -6.127 -28.833 1.00 68.75 177 VAL A N 1
ATOM 1253 C CA . VAL A 1 177 ? -2.921 -6.742 -27.510 1.00 68.75 177 VAL A CA 1
ATOM 1254 C C . VAL A 1 177 ? -1.615 -6.523 -26.755 1.00 68.75 177 VAL A C 1
ATOM 1256 O O . VAL A 1 177 ? -0.622 -7.188 -27.036 1.00 68.75 177 VAL A O 1
ATOM 1259 N N . LYS A 1 178 ? -1.613 -5.593 -25.797 1.00 75.69 178 LYS A N 1
ATOM 1260 C CA . LYS A 1 178 ? -0.474 -5.383 -24.899 1.00 75.69 178 LYS A CA 1
ATOM 1261 C C . LYS A 1 178 ? -0.218 -6.649 -24.086 1.00 75.69 178 LYS A C 1
ATOM 1263 O O . LYS A 1 178 ? -1.137 -7.171 -23.449 1.00 75.69 178 LYS A O 1
ATOM 1268 N N . ARG A 1 179 ? 1.016 -7.149 -24.099 1.00 79.75 179 ARG A N 1
ATOM 1269 C CA . ARG A 1 179 ? 1.437 -8.316 -23.311 1.00 79.75 179 ARG A CA 1
ATOM 1270 C C . ARG A 1 179 ? 2.447 -7.852 -22.279 1.00 79.75 179 ARG A C 1
ATOM 1272 O O . ARG A 1 179 ? 3.414 -7.199 -22.630 1.00 79.75 179 ARG A O 1
ATOM 1279 N N . PHE A 1 180 ? 2.236 -8.209 -21.021 1.00 85.31 180 PHE A N 1
ATOM 1280 C CA . PHE A 1 180 ? 3.150 -7.876 -19.930 1.00 85.31 180 PHE A CA 1
ATOM 1281 C C . PHE A 1 180 ? 3.853 -9.138 -19.442 1.00 85.31 180 PHE A C 1
ATOM 1283 O O . PHE A 1 180 ? 3.269 -10.228 -19.448 1.00 85.31 180 PHE A O 1
ATOM 1290 N N . GLN A 1 181 ? 5.111 -9.001 -19.025 1.00 88.56 181 GLN A N 1
ATOM 1291 C CA . GLN A 1 181 ? 5.813 -10.085 -18.341 1.00 88.56 181 GLN A CA 1
ATOM 1292 C C . GLN A 1 181 ? 5.111 -10.395 -17.015 1.00 88.56 181 GLN A C 1
ATOM 1294 O O . GLN A 1 181 ? 4.668 -9.487 -16.321 1.00 88.56 181 GLN A O 1
ATOM 1299 N N . LYS A 1 182 ? 5.029 -11.672 -16.638 1.00 92.19 182 LYS A N 1
ATOM 1300 C CA . LYS A 1 182 ? 4.529 -12.085 -15.321 1.00 92.19 182 LYS A CA 1
ATOM 1301 C C . LYS A 1 182 ? 5.723 -12.380 -14.424 1.00 92.19 182 LYS A C 1
ATOM 1303 O O . LYS A 1 182 ? 6.486 -13.300 -14.710 1.00 92.19 182 LYS A O 1
ATOM 1308 N N . LEU A 1 183 ? 5.901 -11.579 -13.379 1.00 93.88 183 LEU A N 1
ATOM 1309 C CA . LEU A 1 183 ? 7.056 -11.642 -12.484 1.00 93.88 183 LEU A CA 1
ATOM 1310 C C . LEU A 1 183 ? 6.606 -11.931 -11.048 1.00 93.88 183 LEU A C 1
ATOM 1312 O O . LEU A 1 183 ? 5.562 -11.424 -10.638 1.00 93.88 183 LEU A O 1
ATOM 1316 N N . PRO A 1 184 ? 7.391 -12.677 -10.251 1.00 95.88 184 PRO A N 1
ATOM 1317 C CA . PRO A 1 184 ? 7.181 -12.727 -8.810 1.00 95.88 184 PRO A CA 1
ATOM 1318 C C . PRO A 1 184 ? 7.226 -11.316 -8.214 1.00 95.88 184 PRO A C 1
ATOM 1320 O O . PRO A 1 184 ? 8.065 -10.497 -8.609 1.00 95.88 184 PRO A O 1
ATOM 1323 N N . TRP A 1 185 ? 6.362 -11.037 -7.240 1.00 95.88 185 TRP A N 1
ATOM 1324 C CA . TRP A 1 185 ? 6.239 -9.716 -6.621 1.00 95.88 185 TRP A CA 1
ATOM 1325 C C . TRP A 1 185 ? 7.583 -9.177 -6.119 1.00 95.88 185 TRP A C 1
ATOM 1327 O O . TRP A 1 185 ? 7.935 -8.033 -6.401 1.00 95.88 185 TRP A O 1
ATOM 1337 N N . ALA A 1 186 ? 8.379 -10.025 -5.462 1.00 95.44 186 ALA A N 1
ATOM 1338 C CA . ALA A 1 186 ? 9.687 -9.643 -4.936 1.00 95.44 186 ALA A CA 1
ATOM 1339 C C . ALA A 1 186 ? 10.657 -9.157 -6.029 1.00 95.44 186 ALA A C 1
ATOM 1341 O O . ALA A 1 186 ? 11.442 -8.238 -5.798 1.00 95.44 186 ALA A O 1
ATOM 1342 N N . VAL A 1 187 ? 10.579 -9.729 -7.237 1.00 95.00 187 VAL A N 1
ATOM 1343 C CA . VAL A 1 187 ? 11.407 -9.310 -8.378 1.00 95.00 187 VAL A CA 1
ATOM 1344 C C . VAL A 1 187 ? 10.982 -7.925 -8.857 1.00 95.00 187 VAL A C 1
ATOM 1346 O O . VAL A 1 187 ? 11.835 -7.055 -9.027 1.00 95.00 187 VAL A O 1
ATOM 1349 N N . LYS A 1 188 ? 9.675 -7.684 -9.019 1.00 94.56 188 LYS A N 1
ATOM 1350 C CA . LYS A 1 188 ? 9.151 -6.360 -9.394 1.00 94.56 188 LYS A CA 1
ATOM 1351 C C . LYS A 1 188 ? 9.499 -5.303 -8.345 1.00 94.56 188 LYS A C 1
ATOM 1353 O O . LYS A 1 188 ? 9.925 -4.205 -8.697 1.00 94.56 188 LYS A O 1
ATOM 1358 N N . ALA A 1 189 ? 9.361 -5.648 -7.068 1.00 94.44 189 ALA A N 1
ATOM 1359 C CA . ALA A 1 189 ? 9.718 -4.787 -5.952 1.00 94.44 189 ALA A CA 1
ATOM 1360 C C . ALA A 1 189 ? 11.207 -4.397 -5.999 1.00 94.44 189 ALA A C 1
ATOM 1362 O O . ALA A 1 189 ? 11.543 -3.214 -5.948 1.00 94.44 189 ALA A O 1
ATOM 1363 N N . ALA A 1 190 ? 12.101 -5.372 -6.189 1.00 94.44 190 ALA A N 1
ATOM 1364 C CA . ALA A 1 190 ? 13.532 -5.119 -6.337 1.00 94.44 190 ALA A CA 1
ATOM 1365 C C . ALA A 1 190 ? 13.860 -4.260 -7.574 1.00 94.44 190 ALA A C 1
ATOM 1367 O O . ALA A 1 190 ? 14.685 -3.353 -7.483 1.00 94.44 190 ALA A O 1
ATOM 1368 N N . GLN A 1 191 ? 13.191 -4.491 -8.711 1.00 94.00 191 GLN A N 1
ATOM 1369 C CA . GLN A 1 191 ? 13.346 -3.664 -9.914 1.00 94.00 191 GLN A CA 1
ATOM 1370 C C . GLN A 1 191 ? 12.944 -2.204 -9.668 1.00 94.00 191 GLN A C 1
ATOM 1372 O O . GLN A 1 191 ? 13.668 -1.300 -10.085 1.00 94.00 191 GLN A O 1
ATOM 1377 N N . ALA A 1 192 ? 11.827 -1.961 -8.975 1.00 92.12 192 ALA A N 1
ATOM 1378 C CA . ALA A 1 192 ? 11.384 -0.610 -8.634 1.00 92.12 192 ALA A CA 1
ATOM 1379 C C . ALA A 1 192 ? 12.406 0.113 -7.738 1.00 92.12 192 ALA A C 1
ATOM 1381 O O . ALA A 1 192 ? 12.751 1.264 -8.000 1.00 92.12 192 ALA A O 1
ATOM 1382 N N . LEU A 1 193 ? 12.956 -0.579 -6.732 1.00 93.62 193 LEU A N 1
ATOM 1383 C CA . LEU A 1 193 ? 13.998 -0.025 -5.859 1.00 93.62 193 LEU A CA 1
ATOM 1384 C C . LEU A 1 193 ? 15.305 0.264 -6.605 1.00 93.62 193 LEU A C 1
ATOM 1386 O O . LEU A 1 193 ? 15.930 1.293 -6.364 1.00 93.62 193 LEU A O 1
ATOM 1390 N N . ALA A 1 194 ? 15.714 -0.618 -7.518 1.00 93.50 194 ALA A N 1
ATOM 1391 C CA . ALA A 1 194 ? 16.913 -0.412 -8.325 1.00 93.50 194 ALA A CA 1
ATOM 1392 C C . ALA A 1 194 ? 16.770 0.806 -9.252 1.00 93.50 194 ALA A C 1
ATOM 1394 O O . ALA A 1 194 ? 17.702 1.601 -9.365 1.00 93.50 194 ALA A O 1
ATOM 1395 N N . ARG A 1 195 ? 15.597 0.984 -9.876 1.00 91.88 195 ARG A N 1
ATOM 1396 C CA . ARG A 1 195 ? 15.297 2.157 -10.714 1.00 91.88 195 ARG A CA 1
ATOM 1397 C C . ARG A 1 195 ? 15.296 3.448 -9.900 1.00 91.88 195 ARG A C 1
ATOM 1399 O O . ARG A 1 195 ? 15.913 4.416 -10.323 1.00 91.88 195 ARG A O 1
ATOM 1406 N N . MET A 1 196 ? 14.707 3.433 -8.705 1.00 89.81 196 MET A N 1
ATOM 1407 C CA . MET A 1 196 ? 14.775 4.562 -7.774 1.00 89.81 196 MET A CA 1
ATOM 1408 C C . MET A 1 196 ? 16.213 4.946 -7.423 1.00 89.81 196 MET A C 1
ATOM 1410 O O . MET A 1 196 ? 16.556 6.125 -7.456 1.00 89.81 196 MET A O 1
ATOM 1414 N N . LEU A 1 197 ? 17.056 3.963 -7.095 1.00 90.12 197 LEU A N 1
ATOM 1415 C CA . LEU A 1 197 ? 18.452 4.230 -6.762 1.00 90.12 197 LEU A CA 1
ATOM 1416 C C . LEU A 1 197 ? 19.186 4.832 -7.964 1.00 90.12 197 LEU A C 1
ATOM 1418 O O . LEU A 1 197 ? 19.911 5.807 -7.801 1.00 90.12 197 LEU A O 1
ATOM 1422 N N . ALA A 1 198 ? 18.953 4.294 -9.164 1.00 90.88 198 ALA A N 1
ATOM 1423 C CA . ALA A 1 198 ? 19.517 4.836 -10.394 1.00 90.88 198 ALA A CA 1
ATOM 1424 C C . ALA A 1 198 ? 19.084 6.295 -10.628 1.00 90.88 198 ALA A C 1
ATOM 1426 O O . ALA A 1 198 ? 19.940 7.135 -10.895 1.00 90.88 198 ALA A O 1
ATOM 1427 N N . GLU A 1 199 ? 17.794 6.612 -10.463 1.00 88.00 199 GLU A N 1
ATOM 1428 C CA . GLU A 1 199 ? 17.273 7.984 -10.550 1.00 88.00 199 GLU A CA 1
ATOM 1429 C C . GLU A 1 199 ? 17.956 8.928 -9.558 1.00 88.00 199 GLU A C 1
ATOM 1431 O O . GLU A 1 199 ? 18.330 10.035 -9.936 1.00 88.00 199 GLU A O 1
ATOM 1436 N N . GLU A 1 200 ? 18.132 8.505 -8.303 1.00 85.06 200 GLU A N 1
ATOM 1437 C CA . GLU A 1 200 ? 18.749 9.345 -7.274 1.00 85.06 200 GLU A CA 1
ATOM 1438 C C . GLU A 1 200 ? 20.247 9.551 -7.540 1.00 85.06 200 GLU A C 1
ATOM 1440 O O . GLU A 1 200 ? 20.737 10.664 -7.401 1.00 85.06 200 GLU A O 1
ATOM 1445 N N . THR A 1 201 ? 20.965 8.520 -7.999 1.00 86.50 201 THR A N 1
ATOM 1446 C CA . THR A 1 201 ? 22.396 8.632 -8.353 1.00 86.50 201 THR A CA 1
ATOM 1447 C C . THR A 1 201 ? 22.658 9.420 -9.636 1.00 86.50 201 THR A C 1
ATOM 1449 O O . THR A 1 201 ? 23.757 9.930 -9.826 1.00 86.50 201 THR A O 1
ATOM 1452 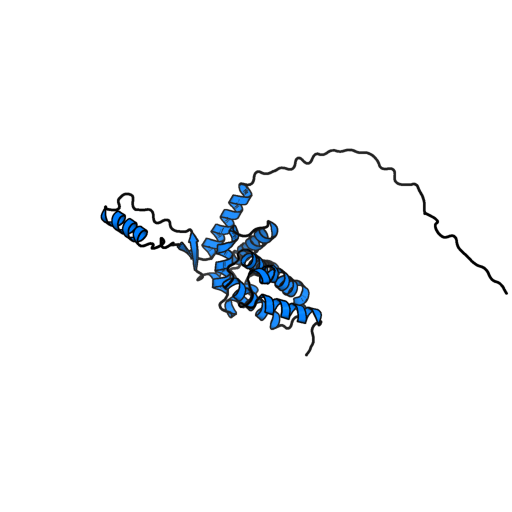N N . ALA A 1 202 ? 21.676 9.499 -10.537 1.00 84.75 202 ALA A N 1
ATOM 1453 C CA . ALA A 1 202 ? 21.785 10.256 -11.781 1.00 84.75 202 ALA A CA 1
ATOM 1454 C C . ALA A 1 202 ? 21.479 11.749 -11.596 1.00 84.75 202 ALA A C 1
ATOM 1456 O O . ALA A 1 202 ? 21.716 12.537 -12.514 1.00 84.75 202 ALA A O 1
ATOM 1457 N N . ARG A 1 203 ? 20.938 12.151 -10.437 1.00 74.81 203 ARG A N 1
ATOM 1458 C CA . ARG A 1 203 ? 20.759 13.565 -10.116 1.00 74.81 203 ARG A CA 1
ATOM 1459 C C . ARG A 1 203 ? 22.141 14.189 -9.934 1.00 74.81 203 ARG A C 1
ATOM 1461 O O . ARG A 1 203 ? 22.912 13.675 -9.125 1.00 74.81 203 ARG A O 1
ATOM 1468 N N . PRO A 1 204 ? 22.475 15.258 -10.679 1.00 67.12 204 PRO A N 1
ATOM 1469 C CA . PRO A 1 204 ? 23.714 15.973 -10.432 1.00 67.12 204 PRO A CA 1
ATOM 1470 C C . PRO A 1 204 ? 23.712 16.414 -8.969 1.00 67.12 204 PRO A C 1
ATOM 1472 O O . PRO A 1 204 ? 22.711 16.949 -8.490 1.00 67.12 204 PRO A O 1
ATOM 1475 N N . GLU A 1 205 ? 24.804 16.134 -8.258 1.00 58.78 205 GLU A N 1
ATOM 1476 C CA . GLU A 1 205 ? 25.022 16.681 -6.927 1.00 58.78 205 GLU A CA 1
ATOM 1477 C C . GLU A 1 205 ? 25.081 18.204 -7.083 1.00 58.78 205 GLU A C 1
ATOM 1479 O O . GLU A 1 205 ? 26.104 18.771 -7.462 1.00 58.78 205 GLU A O 1
ATOM 1484 N N . GLU A 1 206 ? 23.954 18.874 -6.860 1.00 55.41 206 GLU A N 1
ATOM 1485 C CA . GLU A 1 206 ? 23.916 20.313 -6.653 1.00 55.41 206 GLU A CA 1
ATOM 1486 C C . GLU A 1 206 ? 24.496 20.526 -5.251 1.00 55.41 206 GLU A C 1
ATOM 1488 O O . GLU A 1 206 ? 23.784 20.607 -4.250 1.00 55.41 206 GLU A O 1
ATOM 1493 N N . TRP A 1 207 ? 25.828 20.454 -5.164 1.00 53.38 207 TRP A N 1
ATOM 1494 C CA . TRP A 1 207 ? 26.563 20.927 -4.005 1.00 53.38 207 TRP A CA 1
ATOM 1495 C C . TRP A 1 207 ? 26.182 22.389 -3.861 1.00 53.38 207 TRP A C 1
ATOM 1497 O O . TRP A 1 207 ? 26.582 23.214 -4.680 1.00 53.38 207 TRP A O 1
ATOM 1507 N N . GLY A 1 208 ? 25.348 22.672 -2.860 1.00 48.00 208 GLY A N 1
ATOM 1508 C CA . GLY A 1 208 ? 25.113 24.027 -2.412 1.00 48.00 208 GLY A CA 1
ATOM 1509 C C . GLY A 1 208 ? 26.472 24.661 -2.184 1.00 48.00 208 GLY A C 1
ATOM 1510 O O . GLY A 1 208 ? 27.237 24.216 -1.326 1.00 48.00 208 GLY A O 1
ATOM 1511 N N . GLU A 1 209 ? 26.778 25.662 -2.997 1.00 43.00 209 GLU A N 1
ATOM 1512 C CA . GLU A 1 209 ? 27.698 26.716 -2.621 1.00 43.00 209 GLU A CA 1
ATOM 1513 C C . GLU A 1 209 ? 27.056 27.326 -1.368 1.00 43.00 209 GLU A C 1
ATOM 1515 O O . GLU A 1 209 ? 26.121 28.121 -1.426 1.00 43.00 209 GLU A O 1
ATOM 1520 N N . TYR A 1 210 ? 27.422 26.783 -0.207 1.00 50.72 210 TYR A N 1
ATOM 1521 C CA . TYR A 1 210 ? 27.268 27.497 1.040 1.00 50.72 210 TYR A CA 1
ATOM 1522 C C . TYR A 1 210 ? 28.234 28.666 0.895 1.00 50.72 210 TYR A C 1
ATOM 1524 O O . TYR A 1 210 ? 29.430 28.500 1.128 1.00 50.72 210 TYR A O 1
ATOM 1532 N N . ASP A 1 211 ? 27.726 29.799 0.411 1.00 48.00 211 ASP A N 1
ATOM 1533 C CA . ASP A 1 211 ? 28.381 31.086 0.586 1.00 48.00 211 ASP A CA 1
ATOM 1534 C C . ASP A 1 211 ? 28.538 31.271 2.101 1.00 48.00 211 ASP A C 1
ATOM 1536 O O . ASP A 1 211 ? 27.602 31.627 2.822 1.00 48.00 211 ASP A O 1
ATOM 1540 N N . GLU A 1 212 ? 29.717 30.909 2.605 1.00 48.81 212 GLU A N 1
ATOM 1541 C CA . GLU A 1 212 ? 30.240 31.359 3.888 1.00 48.81 212 GLU A CA 1
ATOM 1542 C C . GLU A 1 212 ? 30.517 32.866 3.765 1.00 48.81 212 GLU A C 1
ATOM 1544 O O . GLU A 1 212 ? 31.667 33.297 3.734 1.00 48.81 212 GLU A O 1
ATOM 1549 N N . ASP A 1 213 ? 29.460 33.678 3.671 1.00 47.44 213 ASP A N 1
ATOM 1550 C CA . ASP A 1 213 ? 29.548 35.107 3.96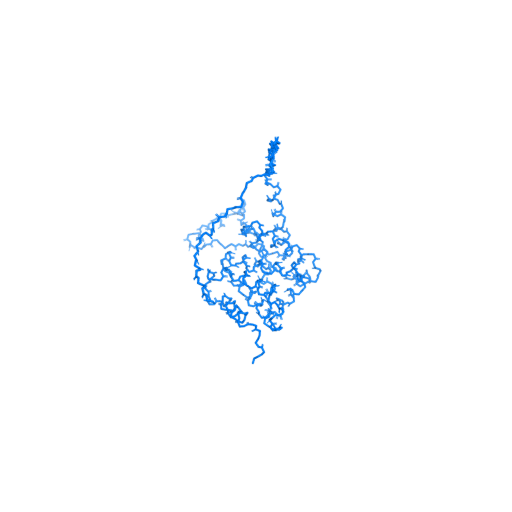7 1.00 47.44 213 ASP A CA 1
ATOM 1551 C C . ASP A 1 213 ? 29.534 35.256 5.493 1.00 47.44 213 ASP A C 1
ATOM 1553 O O . ASP A 1 213 ? 28.510 35.437 6.158 1.00 47.44 213 ASP A O 1
ATOM 1557 N N . ASP A 1 214 ? 30.734 35.072 6.034 1.00 53.59 214 ASP A N 1
ATOM 1558 C CA . ASP A 1 214 ? 31.164 35.369 7.392 1.00 53.59 214 ASP A CA 1
ATOM 1559 C C . ASP A 1 214 ? 31.209 36.901 7.572 1.00 53.59 214 ASP A C 1
ATOM 1561 O O . ASP A 1 214 ? 32.276 37.510 7.554 1.00 53.59 214 ASP A O 1
ATOM 1565 N N . ASP A 1 215 ? 30.042 37.543 7.696 1.00 51.53 215 ASP A N 1
ATOM 1566 C CA . ASP A 1 215 ? 29.938 38.935 8.152 1.00 51.53 215 ASP A CA 1
ATOM 1567 C C . ASP A 1 215 ? 29.628 38.962 9.658 1.00 51.53 215 ASP A C 1
ATOM 1569 O O . ASP A 1 215 ? 28.486 39.039 10.125 1.00 51.53 215 ASP A O 1
ATOM 1573 N N . ASP A 1 216 ? 30.721 38.877 10.414 1.00 55.09 216 ASP A N 1
ATOM 1574 C CA . ASP A 1 216 ? 30.886 39.369 11.778 1.00 55.09 216 ASP A CA 1
ATOM 1575 C C . ASP A 1 216 ? 30.519 40.863 11.836 1.00 55.09 216 ASP A C 1
ATOM 1577 O O . ASP A 1 216 ? 31.331 41.728 11.506 1.00 55.09 216 ASP A O 1
ATOM 1581 N N . ASP A 1 217 ? 29.296 41.190 12.265 1.00 50.16 217 ASP A N 1
ATOM 1582 C CA . ASP A 1 217 ? 29.009 42.521 12.804 1.00 50.16 217 ASP A CA 1
ATOM 1583 C C . ASP A 1 217 ? 28.203 42.411 14.105 1.00 50.16 217 ASP A C 1
ATOM 1585 O O . ASP A 1 217 ? 27.021 42.049 14.152 1.00 50.16 217 ASP A O 1
ATOM 1589 N N . GLY A 1 218 ? 28.914 42.671 15.203 1.00 53.84 218 GLY A N 1
ATOM 1590 C CA . GLY A 1 218 ? 28.442 42.586 16.574 1.00 53.84 218 GLY A CA 1
ATOM 1591 C C . GLY A 1 218 ? 27.279 43.535 16.852 1.00 53.84 218 GLY A C 1
ATOM 1592 O O . GLY A 1 218 ? 27.462 44.721 17.121 1.00 53.84 218 GLY A O 1
ATOM 1593 N N . GLY A 1 219 ? 26.070 42.977 16.877 1.00 45.91 219 GLY A N 1
ATOM 1594 C CA . GLY A 1 219 ? 24.871 43.635 17.385 1.00 45.91 219 GLY A CA 1
ATOM 1595 C C . GLY A 1 219 ? 24.888 43.746 18.910 1.00 45.91 219 GLY A C 1
ATOM 1596 O O . GLY A 1 219 ? 24.439 42.841 19.613 1.00 45.91 219 GLY A O 1
ATOM 1597 N N . ASP A 1 220 ? 25.398 44.877 19.396 1.00 46.56 220 ASP A N 1
ATOM 1598 C CA . ASP A 1 220 ? 25.219 45.422 20.745 1.00 46.56 220 ASP A CA 1
ATOM 1599 C C . ASP A 1 220 ? 23.744 45.339 21.185 1.00 46.56 220 ASP A C 1
ATOM 1601 O O . ASP A 1 220 ? 22.868 46.039 20.672 1.00 46.56 220 ASP A O 1
ATOM 1605 N N . PHE A 1 221 ? 23.455 44.434 22.122 1.00 49.25 221 PHE A N 1
ATOM 1606 C CA . PHE A 1 221 ? 22.154 44.324 22.765 1.00 49.25 221 PHE A CA 1
ATOM 1607 C C . PHE A 1 221 ? 22.183 45.151 24.056 1.00 49.25 221 PHE A C 1
ATOM 1609 O O . PHE A 1 221 ? 22.917 44.842 24.994 1.00 49.25 221 PHE A O 1
ATOM 1616 N N . GLY A 1 222 ? 21.334 46.172 24.154 1.00 47.41 222 GLY A N 1
ATOM 1617 C CA . GLY A 1 222 ? 21.042 46.776 25.453 1.00 47.41 222 GLY A CA 1
ATOM 1618 C C . GLY A 1 222 ? 20.727 48.258 25.427 1.00 47.41 222 GLY A C 1
ATOM 1619 O O . GLY A 1 222 ? 21.505 49.067 25.923 1.00 47.41 222 GLY A O 1
ATOM 1620 N N . GLY A 1 223 ? 19.534 48.622 24.969 1.00 49.44 223 GLY A N 1
ATOM 1621 C CA . GLY A 1 223 ? 18.997 49.933 25.295 1.00 49.44 223 GLY A CA 1
ATOM 1622 C C . GLY A 1 223 ? 17.642 50.195 24.669 1.00 49.44 223 GLY A C 1
ATOM 1623 O O . GLY A 1 223 ? 17.488 50.035 23.466 1.00 49.44 223 GLY A O 1
ATOM 1624 N N . TYR A 1 224 ? 16.731 50.685 25.510 1.00 48.72 224 TYR A N 1
ATOM 1625 C CA . TYR A 1 224 ? 15.422 51.273 25.215 1.00 48.72 224 TYR A CA 1
ATOM 1626 C C . TYR A 1 224 ? 14.258 50.288 25.065 1.00 48.72 224 TYR A C 1
ATOM 1628 O O . TYR A 1 224 ? 14.338 49.310 24.337 1.00 48.72 224 TYR A O 1
ATOM 1636 N N . ASP A 1 225 ? 13.091 50.516 25.649 1.00 51.19 225 ASP A N 1
ATOM 1637 C CA . ASP A 1 225 ? 12.602 51.435 26.686 1.00 51.19 225 ASP A CA 1
ATOM 1638 C C . ASP A 1 225 ? 11.142 50.982 26.853 1.00 51.19 225 ASP A C 1
ATOM 1640 O O . ASP A 1 225 ? 10.419 50.879 25.856 1.00 51.19 225 ASP A O 1
ATOM 1644 N N . ASP A 1 226 ? 10.735 50.592 28.059 1.00 52.22 226 ASP A N 1
ATOM 1645 C CA . ASP A 1 226 ? 9.381 50.1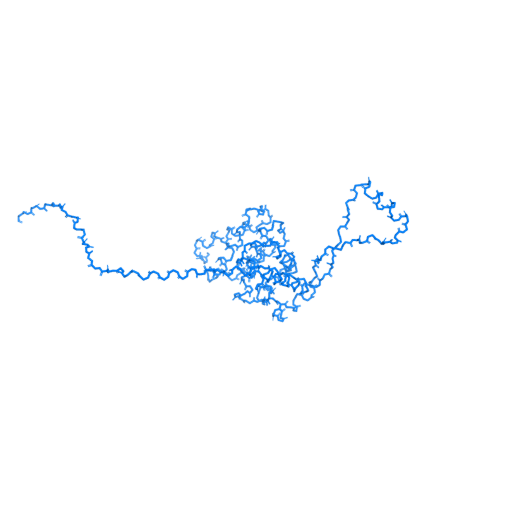04 28.325 1.00 52.22 226 ASP A CA 1
ATOM 1646 C C . ASP A 1 226 ? 8.380 51.240 28.070 1.00 52.22 226 ASP A C 1
ATOM 1648 O O . ASP A 1 226 ? 8.381 52.269 28.748 1.00 52.22 226 ASP A O 1
ATOM 1652 N N . GLY A 1 227 ? 7.525 51.057 27.063 1.00 46.41 227 GLY A N 1
ATOM 1653 C CA . GLY A 1 227 ? 6.475 51.999 26.702 1.00 46.41 227 GLY A CA 1
ATOM 1654 C C . GLY A 1 227 ? 5.396 52.088 27.780 1.00 46.41 227 GLY A C 1
ATOM 1655 O O . GLY A 1 227 ? 4.436 51.319 27.772 1.00 46.41 227 GLY A O 1
ATOM 1656 N N . ASP A 1 228 ? 5.528 53.078 28.663 1.00 49.09 228 ASP A N 1
ATOM 1657 C CA . ASP A 1 228 ? 4.466 53.582 29.535 1.00 49.09 228 ASP A CA 1
ATOM 1658 C C . ASP A 1 228 ? 3.344 54.208 28.686 1.00 49.09 228 ASP A C 1
ATOM 1660 O O . ASP A 1 228 ? 3.406 55.357 28.245 1.00 49.09 228 ASP A O 1
ATOM 1664 N N . PHE A 1 229 ? 2.303 53.416 28.430 1.00 47.28 229 PHE A N 1
ATOM 1665 C CA . PHE A 1 229 ? 1.013 53.870 27.919 1.00 47.28 229 PHE A CA 1
ATOM 1666 C C . PHE A 1 229 ? -0.079 53.463 28.910 1.00 47.28 229 PHE A C 1
ATOM 1668 O O . PHE A 1 229 ? -0.561 52.331 28.889 1.00 47.28 229 PHE A O 1
ATOM 1675 N N . GLY A 1 230 ? -0.509 54.395 29.766 1.00 42.09 230 GLY A N 1
ATOM 1676 C CA . GLY A 1 230 ? -1.594 54.097 30.703 1.00 42.09 230 GLY A CA 1
ATOM 1677 C C . GLY A 1 230 ? -2.091 55.233 31.592 1.00 42.09 230 GLY A C 1
ATOM 1678 O O . GLY A 1 230 ? -2.431 54.992 32.745 1.00 42.09 230 GLY A O 1
ATOM 1679 N N . GLY A 1 231 ? -2.166 56.471 31.099 1.00 46.22 231 GLY A N 1
ATOM 1680 C CA . GLY A 1 231 ? -2.853 57.544 31.822 1.00 46.22 231 GLY A CA 1
ATOM 1681 C C . GLY A 1 231 ? -4.380 57.413 31.750 1.00 46.22 231 GLY A C 1
ATOM 1682 O O . GLY A 1 231 ? -4.942 57.449 30.657 1.00 46.22 231 GLY A O 1
ATOM 1683 N N . GLY A 1 232 ? -5.066 57.361 32.902 1.00 40.72 232 GLY A N 1
ATOM 1684 C CA . GLY A 1 232 ? -6.489 57.721 32.964 1.00 40.72 232 GLY A CA 1
ATOM 1685 C C . GLY A 1 232 ? -7.318 57.225 34.157 1.00 40.72 232 GLY A C 1
ATOM 1686 O O . GLY A 1 232 ? -7.964 56.192 34.058 1.00 40.72 232 GLY A O 1
ATOM 1687 N N . GLY A 1 233 ? -7.462 58.071 35.187 1.00 40.31 233 GLY A N 1
ATOM 1688 C CA . GLY A 1 233 ? -8.805 58.484 35.636 1.00 40.31 233 GLY A CA 1
ATOM 1689 C C . GLY A 1 233 ? -9.349 58.029 37.004 1.00 40.31 233 GLY A C 1
ATOM 1690 O O . GLY A 1 233 ? -9.765 56.891 37.161 1.00 40.31 233 GLY A O 1
ATOM 1691 N N . GLY A 1 234 ? -9.530 59.018 37.898 1.00 42.78 234 GLY A N 1
ATOM 1692 C CA . GLY A 1 234 ? -10.627 59.124 38.887 1.00 42.78 234 GLY A CA 1
ATOM 1693 C C . GLY A 1 234 ? -10.408 58.406 40.230 1.00 42.78 234 GLY A C 1
ATOM 1694 O O . GLY A 1 234 ? -10.080 57.236 40.256 1.00 42.78 234 GLY A O 1
ATOM 1695 N N . GLY A 1 235 ? -10.561 58.998 41.418 1.00 43.91 235 GLY A N 1
ATOM 1696 C CA . GLY A 1 235 ? -11.314 60.184 41.827 1.00 43.91 235 GLY A CA 1
ATOM 1697 C C . GLY A 1 235 ? -12.497 59.784 42.726 1.00 43.91 235 GLY A C 1
ATOM 1698 O O . GLY A 1 235 ? -13.494 59.291 42.214 1.00 43.91 235 GLY A O 1
ATOM 1699 N N . GLY A 1 236 ? -12.393 60.046 44.038 1.00 42.62 236 GLY A N 1
ATOM 1700 C CA . GLY A 1 236 ? -13.461 59.926 45.054 1.00 42.62 236 GLY A CA 1
ATOM 1701 C C . GLY A 1 236 ? -13.050 59.010 46.219 1.00 42.62 236 GLY A C 1
ATOM 1702 O O . GLY A 1 236 ? -12.645 57.886 45.978 1.00 42.62 236 GLY A O 1
ATOM 1703 N N . GLY A 1 237 ? -13.052 59.387 47.499 1.00 47.97 237 GLY A N 1
ATOM 1704 C CA . GLY A 1 237 ? -13.711 60.484 48.204 1.00 47.97 237 GLY A CA 1
ATOM 1705 C C . GLY A 1 237 ? -14.609 59.889 49.295 1.00 47.97 237 GLY A C 1
ATOM 1706 O O . GLY A 1 237 ? -15.564 59.201 48.947 1.00 47.97 237 GLY A O 1
ATOM 1707 N N . GLY A 1 238 ? -14.320 60.180 50.572 1.00 38.44 238 GLY A N 1
ATOM 1708 C CA . GLY A 1 238 ? -15.178 59.859 51.726 1.00 38.44 238 GLY A CA 1
ATOM 1709 C C . GLY A 1 238 ? -14.575 58.882 52.719 1.00 38.44 238 GLY A C 1
ATOM 1710 O O . GLY A 1 238 ? -14.691 57.667 52.464 1.00 38.44 238 GLY A O 1
#

Secondary structure (DSSP, 8-state):
-----HHHHHHHHHHHHHHSTTS-HHHHTTHHHHHHHHHHHSGGGS-TTHHHHHHHHHHHHHHH--SHHHHHHHHHHHHHHHHHH-HHHHHHHHHTTT-HHHHHHHHHHHGGG--SHHHHHHHHHHHHHHHH-HHHHHHTTT-EEEEEEE-----TT--HHHHHHHHHHHHTT-----EEEEEEHHHHHHHHHHHHHHHHHTS-----------------------------------

pLDDT: mean 79.92, std 18.48, range [38.44, 96.81]

Radius of gyration: 28.37 Å; chains: 1; bounding box: 54×77×98 Å

Foldseek 3Di:
DPDLDPVLVVLLVVLLVLLPPPDDLVSNLQSLVSLLCCVPPVVVSDDPVSNLVSLLSLLVSLLVDDDLSSVLSSLLNLLVCCVPVNPQVSLVSCVVNVSNQSNLQSLLVCLVVDDDPPSSVSSLNSLVRLLPDPNSCVSQQPRKYFADWDDPPPPPPDDPVVVVVVVVCVVVVPDPDTDTDIGRSSVSSVVSNVVVVVVVVPPPPPPPPPPPPPDDDDDDDDDDDPDPDDDDDDDDDD

Sequence (238 aa):
LPDGSPGVSALVRAAEALLDPAQSDVAAEYAGKLVLALVTQAADALPADVLPAMLQAAGARLASARLSGLTQSLTCVFASLVVSHGAEAVVDVLAAADLLAPVASKWAGNLLEFEGAFDRKLCYVGLMTLLRSPAAMAALADVVVDGDEIEDEAPAAADDGRRRSARLASQRGEAPVKRFQKLPWAVKAAQALARMLAEETARPEEWGEYDEDDDDDGGDFGGYDDGDFGGGGGGGGG

InterPro domains:
  IPR011989 Armadillo-like helical [G3DSA:1.25.10.10] (3-225)
  IPR016024 Armadillo-type fold [SSF48371] (6-227)

Organism: NCBI:txid1486930